Protein AF-A0A933ME88-F1 (afdb_monomer_lite)

pLDDT: mean 78.9, std 20.26, range [34.12, 97.31]

Foldseek 3Di:
DPPVPPPVPPPPPPPPPPDDDDDDDDDDDDDDDDDDDDDDDDDDDDDDDDDDDDPPDPPPVPPDDPDVVVVVVVVVVVVVVVVVVVVVVVVVVVVVVQLVVLVVQLVVLQVVLVVCVVVVVLVVSLVSLVVSLVRHPDPVSNVVSVVVNVVSVVVVVVVVVVVVVVVVVVVVVVVVVVVVVVVVVVVVVVVVVVVVVVVVVVVVVVVVVVVVVVVVVVVVVVVVVVVVVVVVVVVVVVVVVVVVVVVVVVVVVVVVVVVVVVVVVVVVVVVVVVVVVVVVVVVVVVVVVVVVVVVVVVVVVVVVVVVVVVVD

Radius of gyration: 88.98 Å; chains: 1; bounding box: 188×42×262 Å

Secondary structure (DSSP, 8-state):
--STTSSSSSSSSSSSSS-S------------------------------------STTSSSSS-TTHHHHHHHHHHHHHHHHHHHHHHHHHHHHHHHHHHHHHHHHHHHHHHHHHHHTT-HHHHHHHHHHHHHH---HHHHHHHHHHHHHHHHHHHHHHHHHHHHHHHHHHHHHHHHHHHHHHHHHHHHHHHHHHHHHHHHHHHHHHHHHHHHHHHHHHHHHHHHHHHHHHHHHHHHHHHHHHHHHHHHHHHHHHHHHHHHHHHHHHHHHHHHHHHHHHHHHHHHHHHHHHHHHHHHHHHHHHHHHTTS--

Structure (mmCIF, N/CA/C/O backbone):
data_AF-A0A933ME88-F1
#
_entry.id   AF-A0A933ME88-F1
#
loop_
_atom_site.group_PDB
_atom_site.id
_atom_site.type_symbol
_atom_site.label_atom_id
_atom_site.label_alt_id
_atom_site.label_comp_id
_atom_site.label_asym_id
_atom_site.label_entity_id
_atom_site.label_seq_id
_atom_site.pdbx_PDB_ins_code
_atom_site.Cartn_x
_atom_site.Cartn_y
_atom_site.Cartn_z
_atom_site.occupancy
_atom_site.B_iso_or_equiv
_atom_site.auth_seq_id
_atom_site.auth_comp_id
_atom_site.auth_asym_id
_atom_site.auth_atom_id
_atom_site.pdbx_PDB_model_num
ATOM 1 N N . MET A 1 1 ? -8.759 -28.104 -19.608 1.00 55.84 1 MET A N 1
ATOM 2 C CA . MET A 1 1 ? -10.205 -28.402 -19.446 1.00 55.84 1 MET A CA 1
ATOM 3 C C . MET A 1 1 ? -10.569 -28.704 -17.982 1.00 55.84 1 MET A C 1
ATOM 5 O O . MET A 1 1 ? -11.240 -29.691 -17.715 1.00 55.84 1 MET A O 1
ATOM 9 N N . LYS A 1 2 ? -10.125 -27.891 -17.011 1.00 52.78 2 LYS A N 1
ATOM 10 C CA . LYS A 1 2 ? -10.513 -28.044 -15.590 1.00 52.78 2 LYS A CA 1
ATOM 11 C C . LYS A 1 2 ? -10.985 -26.741 -14.928 1.00 52.78 2 LYS A C 1
ATOM 13 O O . LYS A 1 2 ? -11.504 -26.794 -13.821 1.00 52.78 2 LYS A O 1
ATOM 18 N N . ASP A 1 3 ? -10.934 -25.614 -15.641 1.00 52.16 3 ASP A N 1
ATOM 19 C CA . ASP A 1 3 ? -11.271 -24.300 -15.073 1.00 52.16 3 ASP A CA 1
ATOM 20 C C . ASP A 1 3 ? -12.671 -23.793 -15.451 1.00 52.16 3 ASP A C 1
ATOM 22 O O . ASP A 1 3 ? -13.151 -22.815 -14.888 1.00 52.16 3 ASP A O 1
ATOM 26 N N . SER A 1 4 ? -13.392 -24.500 -16.326 1.00 50.59 4 SER A N 1
ATOM 27 C CA . SER A 1 4 ? -14.762 -24.130 -16.721 1.00 50.59 4 SER A CA 1
ATOM 28 C C . SER A 1 4 ? -15.852 -24.660 -15.778 1.00 50.59 4 SER A C 1
ATOM 30 O O . SER A 1 4 ? -17.017 -24.334 -15.969 1.00 50.59 4 SER A O 1
ATOM 32 N N . LEU A 1 5 ? -15.506 -25.448 -14.750 1.00 51.53 5 LEU A N 1
ATOM 33 C CA . LEU A 1 5 ? -16.487 -26.030 -13.818 1.00 51.53 5 LEU A CA 1
ATOM 34 C C . LEU A 1 5 ? -16.670 -25.238 -12.511 1.00 51.53 5 LEU A C 1
ATOM 36 O O . LEU A 1 5 ? -17.582 -25.530 -11.745 1.00 51.53 5 LEU A O 1
ATOM 40 N N . ARG A 1 6 ? -15.827 -24.233 -12.232 1.00 51.34 6 ARG A N 1
ATOM 41 C CA . ARG A 1 6 ? -15.877 -23.464 -10.970 1.00 51.34 6 ARG A CA 1
ATOM 42 C C . ARG A 1 6 ? -16.694 -22.172 -11.041 1.00 51.34 6 ARG A C 1
ATOM 44 O O . ARG A 1 6 ? -16.939 -21.561 -10.009 1.00 51.34 6 ARG A O 1
ATOM 51 N N . LEU A 1 7 ? -17.163 -21.786 -12.228 1.00 50.59 7 LEU A N 1
ATOM 52 C CA . LEU A 1 7 ? -17.946 -20.561 -12.435 1.00 50.59 7 LEU A CA 1
ATOM 53 C C . LEU A 1 7 ? -19.469 -20.775 -12.456 1.00 50.59 7 LEU A C 1
ATOM 55 O O . LEU A 1 7 ? -20.208 -19.800 -12.410 1.00 50.59 7 LEU A O 1
ATOM 59 N N . ALA A 1 8 ? -19.952 -22.023 -12.444 1.00 50.09 8 ALA A N 1
ATOM 60 C CA . ALA A 1 8 ? -21.388 -22.325 -12.476 1.00 50.09 8 ALA A CA 1
ATOM 61 C C . ALA A 1 8 ? -22.035 -22.547 -11.090 1.00 50.09 8 ALA A C 1
ATOM 63 O O . ALA A 1 8 ? -23.256 -22.595 -11.001 1.00 50.09 8 ALA A O 1
ATOM 64 N N . LEU A 1 9 ? -21.257 -22.638 -10.000 1.00 47.31 9 LEU A N 1
ATOM 65 C CA . LEU A 1 9 ? -21.803 -22.836 -8.642 1.00 47.31 9 LEU A CA 1
ATOM 66 C C . LEU A 1 9 ? -21.959 -21.550 -7.808 1.00 47.31 9 LEU A C 1
ATOM 68 O O . LEU A 1 9 ? -22.516 -21.603 -6.718 1.00 47.31 9 LEU A O 1
ATOM 72 N N . SER A 1 10 ? -21.521 -20.391 -8.309 1.00 45.72 10 SER A N 1
ATOM 73 C CA . SER A 1 10 ? -21.615 -19.116 -7.571 1.00 45.72 10 SER A CA 1
ATOM 74 C C . SER A 1 10 ? -22.940 -18.363 -7.801 1.00 45.72 10 SER A C 1
ATOM 76 O O . SER A 1 10 ? -23.277 -17.443 -7.064 1.00 45.72 10 SER A O 1
ATOM 78 N N . ALA A 1 11 ? -23.735 -18.757 -8.802 1.00 48.66 11 ALA A N 1
ATOM 79 C CA . ALA A 1 11 ? -24.919 -18.000 -9.223 1.00 48.66 11 ALA A CA 1
ATOM 80 C C . ALA A 1 11 ? -26.252 -18.450 -8.586 1.00 48.66 11 ALA A C 1
ATOM 82 O O . ALA A 1 11 ? -27.288 -17.872 -8.895 1.00 48.66 11 ALA A O 1
ATOM 83 N N . VAL A 1 12 ? -26.256 -19.448 -7.692 1.00 51.84 12 VAL A N 1
ATOM 84 C CA . VAL A 1 12 ? -27.498 -19.981 -7.079 1.00 51.84 12 VAL A CA 1
ATOM 85 C C . VAL A 1 12 ? -27.649 -19.606 -5.595 1.00 51.84 12 VAL A C 1
ATOM 87 O O . VAL A 1 12 ? -28.716 -19.779 -5.019 1.00 51.84 12 VAL A O 1
ATOM 90 N N . PHE A 1 13 ? -26.634 -19.002 -4.967 1.00 45.56 13 PHE A N 1
ATOM 91 C CA . PHE A 1 13 ? -26.662 -18.685 -3.528 1.00 45.56 13 PHE A CA 1
ATOM 92 C C . PHE A 1 13 ? -26.970 -17.214 -3.179 1.00 45.56 13 PHE A C 1
ATOM 94 O O . PHE A 1 13 ? -26.978 -16.854 -2.006 1.00 45.56 13 PHE A O 1
ATOM 101 N N . ILE A 1 14 ? -27.279 -16.366 -4.169 1.00 49.28 14 ILE A N 1
ATOM 102 C CA . ILE A 1 14 ? -27.616 -14.936 -3.983 1.00 49.28 14 ILE A CA 1
ATOM 103 C C . ILE A 1 14 ? -29.078 -14.667 -4.399 1.00 49.28 14 ILE A C 1
ATOM 105 O O . ILE A 1 14 ? -29.381 -13.767 -5.177 1.00 49.28 14 ILE A O 1
ATOM 109 N N . SER A 1 15 ? -30.018 -15.494 -3.937 1.00 44.91 15 SER A N 1
ATOM 110 C CA . SER A 1 15 ? -31.466 -15.244 -4.109 1.00 44.91 15 SER A CA 1
ATOM 111 C C . SER A 1 15 ? -32.322 -15.870 -3.007 1.00 44.91 15 SER A C 1
ATOM 113 O O . SER A 1 15 ? -33.432 -16.329 -3.247 1.00 44.91 15 SER A O 1
ATOM 115 N N . LEU A 1 16 ? -31.810 -15.899 -1.773 1.00 48.41 16 LEU A N 1
ATOM 116 C CA . LEU A 1 16 ? -32.549 -16.461 -0.638 1.00 48.41 16 LEU A CA 1
ATOM 117 C C . LEU A 1 16 ? -32.210 -15.776 0.693 1.00 48.41 16 LEU A C 1
ATOM 119 O O . LEU A 1 16 ? -32.045 -16.441 1.702 1.00 48.41 16 LEU A O 1
ATOM 123 N N . PHE A 1 17 ? -32.080 -14.443 0.702 1.00 44.16 17 PHE A N 1
ATOM 124 C CA . PHE A 1 17 ? -31.920 -13.672 1.950 1.00 44.16 17 PHE A CA 1
ATOM 125 C C . PHE A 1 17 ? -32.459 -12.227 1.855 1.00 44.16 17 PHE A C 1
ATOM 127 O O . PHE A 1 17 ? -31.872 -11.289 2.381 1.00 44.16 17 PHE A O 1
ATOM 134 N N . LEU A 1 18 ? -33.588 -12.035 1.162 1.00 43.72 18 LEU A N 1
ATOM 135 C CA . LEU A 1 18 ? -34.329 -10.763 1.121 1.00 43.72 18 LEU A CA 1
ATOM 136 C C . LEU A 1 18 ? -35.838 -11.016 1.248 1.00 43.72 18 LEU A C 1
ATOM 138 O O . LEU A 1 18 ? -36.611 -10.771 0.330 1.00 43.72 18 LEU A O 1
ATOM 142 N N . SER A 1 19 ? -36.257 -11.553 2.387 1.00 47.44 19 SER A N 1
ATOM 143 C CA . SER A 1 19 ? -37.633 -11.445 2.882 1.00 47.44 19 SER A CA 1
ATOM 144 C C . SER A 1 19 ? -37.623 -11.838 4.356 1.00 47.44 19 SER A C 1
ATOM 146 O O . SER A 1 19 ? -36.915 -12.782 4.692 1.00 47.44 19 SER A O 1
ATOM 148 N N . VAL A 1 20 ? -38.413 -11.158 5.200 1.00 46.66 20 VAL A N 1
ATOM 149 C CA . VAL A 1 20 ? -38.440 -11.245 6.683 1.00 46.66 20 VAL A CA 1
ATOM 150 C C . VAL A 1 20 ? -37.318 -10.370 7.288 1.00 46.66 20 VAL A C 1
ATOM 152 O O . VAL A 1 20 ? -36.154 -10.721 7.218 1.00 46.66 20 VAL A O 1
ATOM 155 N N . ILE A 1 21 ? -37.521 -9.159 7.825 1.00 45.50 21 ILE A N 1
ATOM 156 C CA . ILE A 1 21 ? -38.563 -8.649 8.726 1.00 45.50 21 ILE A CA 1
ATOM 157 C C . ILE A 1 21 ? -38.773 -7.152 8.428 1.00 45.50 21 ILE A C 1
ATOM 159 O O . ILE A 1 21 ? -37.890 -6.327 8.648 1.00 45.50 21 ILE A O 1
ATOM 163 N N . SER A 1 22 ? -39.960 -6.794 7.948 1.00 40.94 22 SER A N 1
ATOM 164 C CA . SER A 1 22 ? -40.535 -5.456 8.110 1.00 40.94 22 SER A CA 1
ATOM 165 C C . SER A 1 22 ? -41.744 -5.609 9.025 1.00 40.94 22 SER A C 1
ATOM 167 O O . SER A 1 22 ? -42.524 -6.537 8.814 1.00 40.94 22 SER A O 1
ATOM 169 N N . SER A 1 23 ? -41.892 -4.684 9.979 1.00 48.44 23 SER A N 1
ATOM 170 C CA . SER A 1 23 ? -43.015 -4.484 10.923 1.00 48.44 23 SER A CA 1
ATOM 171 C C . SER A 1 23 ? -42.684 -4.784 12.387 1.00 48.44 23 SER A C 1
ATOM 173 O O . SER A 1 23 ? -43.049 -5.828 12.904 1.00 48.44 23 SER A O 1
ATOM 175 N N . VAL A 1 24 ? -42.086 -3.807 13.073 1.00 44.91 24 VAL A N 1
ATOM 176 C CA . VAL A 1 24 ? -42.576 -3.357 14.388 1.00 44.91 24 VAL A CA 1
ATOM 177 C C . VAL A 1 24 ? -42.421 -1.838 14.395 1.00 44.91 24 VAL A C 1
ATOM 179 O O . VAL A 1 24 ? -41.317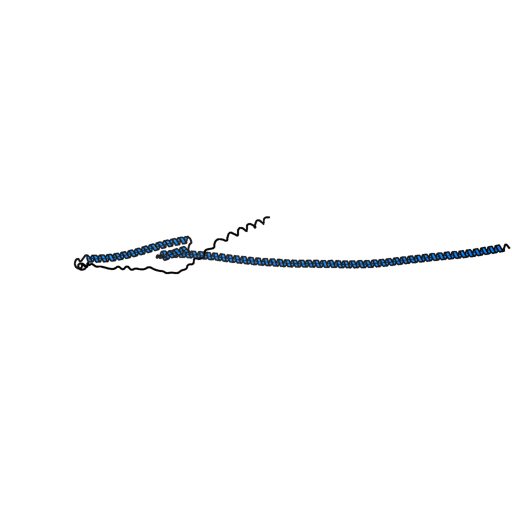 -1.305 14.486 1.00 44.91 24 VAL A O 1
ATOM 182 N N . ARG A 1 25 ? -43.540 -1.144 14.195 1.00 39.81 25 ARG A N 1
ATOM 183 C CA . ARG A 1 25 ? -43.675 0.307 14.288 1.00 39.81 25 ARG A CA 1
ATOM 184 C C . ARG A 1 25 ? -44.770 0.579 15.310 1.00 39.81 25 ARG A C 1
ATOM 186 O O . ARG A 1 25 ? -45.842 0.011 15.173 1.00 39.81 25 ARG A O 1
ATOM 193 N N . ALA A 1 26 ? -44.423 1.451 16.254 1.00 42.50 26 ALA A N 1
ATOM 194 C CA . ALA A 1 26 ? -45.269 2.356 17.024 1.00 42.50 26 ALA A CA 1
ATOM 195 C C . ALA A 1 26 ? -46.547 1.787 17.654 1.00 42.50 26 ALA A C 1
ATOM 197 O O . ALA A 1 26 ? -47.532 1.565 16.964 1.00 42.50 26 ALA A O 1
ATOM 198 N N . ASP A 1 27 ? -46.565 1.755 18.985 1.00 37.59 27 ASP A N 1
ATOM 199 C CA . ASP A 1 27 ? -47.754 2.215 19.695 1.00 37.59 27 ASP A CA 1
ATOM 200 C C . ASP A 1 27 ? -47.333 3.280 20.707 1.00 37.59 27 ASP A C 1
ATOM 202 O O . ASP A 1 27 ? -46.604 3.034 21.671 1.00 37.59 27 ASP A O 1
ATOM 206 N N . GLU A 1 28 ? -47.723 4.505 20.372 1.00 44.19 28 GLU A N 1
ATOM 207 C CA . GLU A 1 28 ? -47.668 5.682 21.215 1.00 44.19 28 GLU A CA 1
ATOM 208 C C . GLU A 1 28 ? -48.842 5.646 22.197 1.00 44.19 28 GLU A C 1
ATOM 210 O O . GLU A 1 28 ? -49.988 5.390 21.832 1.00 44.19 28 GLU A O 1
ATOM 215 N N . LEU A 1 29 ? -48.556 6.010 23.444 1.00 48.97 29 LEU A N 1
ATOM 216 C CA . LEU A 1 29 ? -49.527 6.670 24.310 1.00 48.97 29 LEU A CA 1
ATOM 217 C C . LEU A 1 29 ? -50.107 7.897 23.591 1.00 48.97 29 LEU A C 1
ATOM 219 O O . LEU A 1 29 ? -49.357 8.673 22.999 1.00 48.97 29 LEU A O 1
ATOM 223 N N . PRO A 1 30 ? -51.399 8.183 23.794 1.00 56.41 30 PRO A N 1
ATOM 224 C CA . PRO A 1 30 ? -51.658 9.469 24.423 1.00 56.41 30 PRO A CA 1
ATOM 225 C C . PRO A 1 30 ? -52.745 9.437 25.498 1.00 56.41 30 PRO A C 1
ATOM 227 O O . PRO A 1 30 ? -53.658 8.616 25.536 1.00 56.41 30 PRO A O 1
ATOM 230 N N . ALA A 1 31 ? -52.591 10.410 26.387 1.00 44.19 31 ALA A N 1
ATOM 231 C CA . ALA A 1 31 ? -53.508 10.789 27.437 1.00 44.19 31 ALA A CA 1
ATOM 232 C C . ALA A 1 31 ? -54.782 11.483 26.912 1.00 44.19 31 ALA A C 1
ATOM 234 O O . ALA A 1 31 ? -54.830 11.971 25.786 1.00 44.19 31 ALA A O 1
ATOM 235 N N . ALA A 1 32 ? -55.715 11.655 27.856 1.00 40.00 32 ALA A N 1
ATOM 236 C CA . ALA A 1 32 ? -56.790 12.653 27.920 1.00 40.00 32 ALA A CA 1
ATOM 237 C C . ALA A 1 32 ? -58.164 12.291 27.313 1.00 40.00 32 ALA A C 1
ATOM 239 O O . ALA A 1 32 ? -58.434 12.489 26.139 1.00 40.00 32 ALA A O 1
ATOM 240 N N . GLY A 1 33 ? -59.080 11.910 28.212 1.00 40.62 33 GLY A N 1
ATOM 241 C CA . GLY A 1 33 ? -60.169 12.803 28.633 1.00 40.62 33 GLY A CA 1
ATOM 242 C C . GLY A 1 33 ? -61.420 12.897 27.753 1.00 40.62 33 GLY A C 1
ATOM 243 O O . GLY A 1 33 ? -61.386 13.512 26.700 1.00 40.62 33 GLY A O 1
ATOM 244 N N . GLN A 1 34 ? -62.541 12.403 28.291 1.00 37.28 34 GLN A N 1
ATOM 245 C CA . GLN A 1 34 ? -63.947 12.843 28.141 1.00 37.28 34 GLN A CA 1
ATOM 246 C C . GLN A 1 34 ? -64.777 11.805 28.936 1.00 37.28 34 GLN A C 1
ATOM 248 O O . GLN A 1 34 ? -64.568 10.614 28.770 1.00 37.28 34 GLN A O 1
ATOM 253 N N . GLY A 1 35 ? -65.641 12.105 29.906 1.00 36.75 35 GLY A N 1
ATOM 254 C CA . GLY A 1 35 ? -66.480 13.279 30.099 1.00 36.75 35 GLY A CA 1
ATOM 255 C C . GLY A 1 35 ? -67.899 12.964 29.626 1.00 36.75 35 GLY A C 1
ATOM 256 O O . GLY A 1 35 ? -68.191 13.249 28.475 1.00 36.75 35 GLY A O 1
ATOM 257 N N . ALA A 1 36 ? -68.736 12.374 30.495 1.00 38.16 36 ALA A N 1
ATOM 258 C CA . ALA A 1 36 ? -70.213 12.278 30.450 1.00 38.16 36 ALA A CA 1
ATOM 259 C C . ALA A 1 36 ? -70.659 11.032 31.246 1.00 38.16 36 ALA A C 1
ATOM 261 O O . ALA A 1 36 ? -69.985 10.016 31.177 1.00 38.16 36 ALA A O 1
ATOM 262 N N . LYS A 1 37 ? -71.791 10.943 31.943 1.00 35.28 37 LYS A N 1
ATOM 263 C CA . LYS A 1 37 ? -72.808 11.850 32.502 1.00 35.28 37 LYS A CA 1
ATOM 264 C C . LYS A 1 37 ? -73.860 10.891 33.102 1.00 35.28 37 LYS A C 1
ATOM 266 O O . LYS A 1 37 ? -74.071 9.831 32.520 1.00 35.28 37 LYS A O 1
ATOM 271 N N . SER A 1 38 ? -74.566 11.326 34.148 1.00 36.78 38 SER A N 1
ATOM 272 C CA . SER A 1 38 ? -75.815 10.722 34.669 1.00 36.78 38 SER A CA 1
ATOM 273 C C . SER A 1 38 ? -75.616 9.411 35.460 1.00 36.78 38 SER A C 1
ATOM 275 O O . SER A 1 38 ? -74.788 8.591 35.102 1.00 36.78 38 SER A O 1
ATOM 277 N N . GLN A 1 39 ? -76.269 9.152 36.592 1.00 37.59 39 GLN A N 1
ATOM 278 C CA . GLN A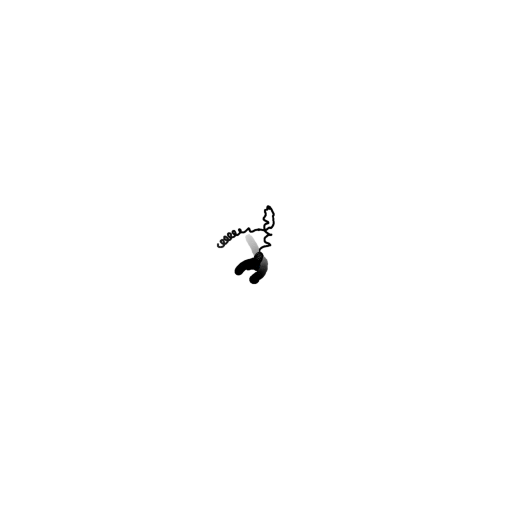 1 39 ? -77.649 9.433 37.008 1.00 37.59 39 GLN A CA 1
ATOM 279 C C . GLN A 1 39 ? -77.700 9.640 38.537 1.00 37.59 39 GLN A C 1
ATOM 281 O O . GLN A 1 39 ? -76.978 8.984 39.279 1.00 37.59 39 GLN A O 1
ATOM 286 N N . GLU A 1 40 ? -78.318 10.732 38.990 1.00 35.62 40 GLU A N 1
ATOM 287 C CA . GLU A 1 40 ? -79.625 10.747 39.683 1.00 35.62 40 GLU A CA 1
ATOM 288 C C . GLU A 1 40 ? -79.627 10.114 41.083 1.00 35.62 40 GLU A C 1
ATOM 290 O O . GLU A 1 40 ? -79.614 8.901 41.264 1.00 35.62 40 GLU A O 1
ATOM 295 N N . ALA A 1 41 ? -79.736 10.997 42.079 1.00 41.47 41 ALA A N 1
ATOM 296 C CA . ALA A 1 41 ? -80.436 10.719 43.329 1.00 41.47 41 ALA A CA 1
ATOM 297 C C . ALA A 1 41 ? -81.928 10.438 43.040 1.00 41.47 41 ALA A C 1
ATOM 299 O O . ALA A 1 41 ? -82.449 10.906 42.025 1.00 41.47 41 ALA A O 1
ATOM 300 N N . PRO A 1 42 ? -82.631 9.719 43.928 1.00 45.56 42 PRO A N 1
ATOM 301 C CA . PRO A 1 42 ? -83.343 10.416 45.009 1.00 45.56 42 PRO A CA 1
ATOM 302 C C . PRO A 1 42 ? -83.146 9.693 46.361 1.00 45.56 42 PRO A C 1
ATOM 304 O O . PRO A 1 42 ? -82.993 8.480 46.424 1.00 45.56 42 PRO A O 1
ATOM 307 N N . ALA A 1 43 ? -82.950 10.384 47.485 1.00 35.81 43 ALA A N 1
ATOM 308 C CA . ALA A 1 43 ? -84.008 11.046 48.251 1.00 35.81 43 ALA A CA 1
ATOM 309 C C . ALA A 1 43 ? -85.249 10.151 48.438 1.00 35.81 43 ALA A C 1
ATOM 311 O O . ALA A 1 43 ? -86.205 10.246 47.679 1.00 35.81 43 ALA A O 1
ATOM 312 N N . VAL A 1 44 ? -85.238 9.321 49.484 1.00 44.72 44 VAL A N 1
ATOM 313 C CA . VAL A 1 44 ? -86.466 8.880 50.157 1.00 44.72 44 VAL A CA 1
ATOM 314 C C . VAL A 1 44 ? -86.307 9.223 51.630 1.00 44.72 44 VAL A C 1
ATOM 316 O O . VAL A 1 44 ? -85.666 8.518 52.408 1.00 44.72 44 VAL A O 1
ATOM 319 N N . SER A 1 45 ? -86.826 10.400 51.950 1.00 38.94 45 SER A N 1
ATOM 320 C CA . SER A 1 45 ? -87.435 10.688 53.236 1.00 38.94 45 SER A CA 1
ATOM 321 C C . SER A 1 45 ? -88.779 9.963 53.264 1.00 38.94 45 SER A C 1
ATOM 323 O O . SER A 1 45 ? -89.539 10.115 52.318 1.00 38.94 45 SER A O 1
ATOM 325 N N . ASP A 1 46 ? -89.051 9.230 54.335 1.00 41.91 46 ASP A N 1
ATOM 326 C CA . ASP A 1 46 ? -90.389 9.017 54.898 1.00 41.91 46 ASP A CA 1
ATOM 327 C C . ASP A 1 46 ? -90.141 8.895 56.413 1.00 41.91 46 ASP A C 1
ATOM 329 O O . ASP A 1 46 ? -89.400 8.025 56.870 1.00 41.91 46 ASP A O 1
ATOM 333 N N . GLU A 1 47 ? -90.393 9.940 57.201 1.00 35.66 47 GLU A N 1
ATOM 334 C CA . GLU A 1 47 ? -91.727 10.390 57.636 1.00 35.66 47 GLU A CA 1
ATOM 335 C C . GLU A 1 47 ? -92.332 9.331 58.577 1.00 35.66 47 GLU A C 1
ATOM 337 O O . GLU A 1 47 ? -92.703 8.240 58.171 1.00 35.66 47 GLU A O 1
ATOM 342 N N . VAL A 1 48 ? -92.100 9.455 59.890 1.00 35.53 48 VAL A N 1
ATOM 343 C CA . VAL A 1 48 ? -92.870 10.261 60.863 1.00 35.53 48 VAL A CA 1
ATOM 344 C C . VAL A 1 48 ? -94.295 9.731 61.035 1.00 35.53 48 VAL A C 1
ATOM 346 O O . VAL A 1 48 ? -94.990 9.447 60.072 1.00 35.53 48 VAL A O 1
ATOM 349 N N . GLN A 1 49 ? -94.716 9.742 62.306 1.00 34.44 49 GLN A N 1
ATOM 350 C CA . GLN A 1 49 ? -96.041 9.459 62.874 1.00 34.44 49 GLN A CA 1
ATOM 351 C C . GLN A 1 49 ? -96.189 8.037 63.436 1.00 34.44 49 GLN A C 1
ATOM 353 O O . GLN A 1 49 ? -95.846 7.060 62.798 1.00 34.44 49 GLN A O 1
ATOM 358 N N . ALA A 1 50 ? -96.714 7.829 64.637 1.00 34.12 50 ALA A N 1
ATOM 359 C CA . ALA A 1 50 ? -97.142 8.739 65.684 1.00 34.12 50 ALA A CA 1
ATOM 360 C C . ALA A 1 50 ? -97.369 7.909 66.957 1.00 34.12 50 ALA A C 1
ATOM 362 O O . ALA A 1 50 ? -97.707 6.734 66.883 1.00 34.12 50 ALA A O 1
ATOM 363 N N . LYS A 1 51 ? -97.178 8.584 68.096 1.00 35.66 51 LYS A N 1
ATOM 364 C CA . LYS A 1 51 ? -98.016 8.551 69.304 1.00 35.66 51 LYS A CA 1
ATOM 365 C C . LYS A 1 51 ? -98.690 7.217 69.655 1.00 35.66 51 LYS A C 1
ATOM 367 O O . LYS A 1 51 ? -99.662 6.844 69.022 1.00 35.66 51 LYS A O 1
ATOM 372 N N . GLU A 1 52 ? -98.336 6.681 70.818 1.00 34.69 52 GLU A N 1
ATOM 373 C CA . GLU A 1 52 ? -99.188 6.816 72.008 1.00 34.69 52 GLU A CA 1
ATOM 374 C C . GLU A 1 52 ? -98.462 6.288 73.256 1.00 34.69 52 GLU A C 1
ATOM 376 O O . GLU A 1 52 ? -98.194 5.106 73.410 1.00 34.69 52 GLU A O 1
ATOM 381 N N . THR A 1 53 ? -98.108 7.237 74.128 1.00 36.31 53 THR A N 1
ATOM 382 C CA . THR A 1 53 ? -98.319 7.173 75.584 1.00 36.31 53 THR A CA 1
ATOM 383 C C . THR A 1 53 ? -97.884 5.916 76.347 1.00 36.31 53 THR A C 1
ATOM 385 O O . THR A 1 53 ? -98.651 4.974 76.468 1.00 36.31 53 THR A O 1
ATOM 388 N N . GLU A 1 54 ? -96.764 6.009 77.072 1.00 40.38 54 GLU A N 1
ATOM 389 C CA . GLU A 1 54 ? -96.744 5.555 78.473 1.00 40.38 54 GLU A CA 1
ATOM 390 C C . GLU A 1 54 ? -95.707 6.339 79.297 1.00 40.38 54 GLU A C 1
ATOM 392 O O . GLU A 1 54 ? -94.640 5.878 79.693 1.00 40.38 54 GLU A O 1
ATOM 397 N N . THR A 1 55 ? -96.049 7.597 79.570 1.00 40.78 55 THR A N 1
ATOM 398 C CA . THR A 1 55 ? -95.595 8.335 80.755 1.00 40.78 55 THR A CA 1
ATOM 399 C C . THR A 1 55 ? -96.236 7.724 82.002 1.00 40.78 55 THR A C 1
ATOM 401 O O . THR A 1 55 ? -97.153 8.300 82.575 1.00 40.78 55 THR A O 1
ATOM 404 N N . VAL A 1 56 ? -95.794 6.530 82.390 1.00 44.69 56 VAL A N 1
ATOM 405 C CA . VAL A 1 56 ? -96.133 5.838 83.645 1.00 44.69 56 VAL A CA 1
ATOM 406 C C . VAL A 1 56 ? -94.914 4.928 83.888 1.00 44.69 56 VAL A C 1
ATOM 408 O O . VAL A 1 56 ? -94.801 3.888 83.266 1.00 44.69 56 VAL A O 1
ATOM 411 N N . GLN A 1 57 ? -93.836 5.259 84.607 1.00 42.84 57 GLN A N 1
ATOM 412 C CA . GLN A 1 57 ? -93.731 5.546 86.042 1.00 42.84 57 GLN A CA 1
ATOM 413 C C . GLN A 1 57 ? -92.307 6.063 86.380 1.00 42.84 57 GLN A C 1
ATOM 415 O O . GLN A 1 57 ? -91.597 5.461 87.185 1.00 42.84 57 GLN A O 1
ATOM 420 N N . GLN A 1 58 ? -91.822 7.143 85.758 1.00 47.28 58 GLN A N 1
ATOM 421 C CA . GLN A 1 58 ? -90.496 7.675 86.135 1.00 47.28 58 GLN A CA 1
ATOM 422 C C . GLN A 1 58 ? -90.485 8.384 87.504 1.00 47.28 58 GLN A C 1
ATOM 424 O O . GLN A 1 58 ? -89.430 8.452 88.124 1.00 47.28 58 GLN A O 1
ATOM 429 N N . ASP A 1 59 ? -91.653 8.757 88.040 1.00 44.62 59 ASP A N 1
ATOM 430 C CA . ASP A 1 59 ? -91.776 9.502 89.306 1.00 44.62 59 ASP A CA 1
ATOM 431 C C . ASP A 1 59 ? -92.219 8.669 90.530 1.00 44.62 59 ASP A C 1
ATOM 433 O O . ASP A 1 59 ? -92.449 9.222 91.605 1.00 44.62 59 ASP A O 1
ATOM 437 N N . VAL A 1 60 ? -92.307 7.332 90.431 1.00 46.09 60 VAL A N 1
ATOM 438 C CA . VAL A 1 60 ? -92.660 6.464 91.588 1.00 46.09 60 VAL A CA 1
ATOM 439 C C . VAL A 1 60 ? -91.501 5.565 92.057 1.00 46.09 60 VAL A C 1
ATOM 441 O O . VAL A 1 60 ? -91.576 4.970 93.130 1.00 46.09 60 VAL A O 1
ATOM 444 N N . ILE A 1 61 ? -90.357 5.554 91.362 1.00 48.59 61 ILE A N 1
ATOM 445 C CA . ILE A 1 61 ? -89.142 4.827 91.801 1.00 48.59 61 ILE A CA 1
ATOM 446 C C . ILE A 1 61 ? -88.085 5.779 92.396 1.00 48.59 61 ILE A C 1
ATOM 448 O O . ILE A 1 61 ? -86.892 5.494 92.383 1.00 48.59 61 ILE A O 1
ATOM 452 N N . GLU A 1 62 ? -88.494 6.922 92.950 1.00 48.88 62 GLU A N 1
ATOM 453 C CA . GLU A 1 62 ? -87.582 7.777 93.728 1.00 48.88 62 GLU A CA 1
ATOM 454 C C . GLU A 1 62 ? -87.726 7.628 95.251 1.00 48.88 62 GLU A C 1
ATOM 456 O O . GLU A 1 62 ? -86.895 8.159 95.985 1.00 48.88 62 GLU A O 1
ATOM 461 N N . LYS A 1 63 ? -88.711 6.872 95.770 1.00 51.72 63 LYS A N 1
ATOM 462 C CA . LYS A 1 63 ? -88.995 6.878 97.225 1.00 51.72 63 LYS A CA 1
ATOM 463 C C . LYS A 1 63 ? -89.209 5.549 97.953 1.00 51.72 63 LYS A C 1
ATOM 465 O O . LYS A 1 63 ? -89.579 5.573 99.123 1.00 51.72 63 LYS A O 1
ATOM 470 N N . SER A 1 64 ? -88.906 4.395 97.363 1.00 48.22 64 SER A N 1
ATOM 471 C CA . SER A 1 64 ? -88.940 3.132 98.116 1.00 48.22 64 SER A CA 1
ATOM 472 C C . SER A 1 64 ? -87.973 2.107 97.530 1.00 48.22 64 SER A C 1
ATOM 474 O O . SER A 1 64 ? -88.169 1.671 96.404 1.00 48.22 64 SER A O 1
ATOM 476 N N . MET A 1 65 ? -86.952 1.734 98.318 1.00 45.44 65 MET A N 1
ATOM 477 C CA . MET A 1 65 ? -85.870 0.742 98.098 1.00 45.44 65 MET A CA 1
ATOM 478 C C . MET A 1 65 ? -84.460 1.346 97.900 1.00 45.44 65 MET A C 1
ATOM 480 O O . MET A 1 65 ? -83.874 1.276 96.816 1.00 45.44 65 MET A O 1
ATOM 484 N N . PRO A 1 66 ? -83.853 1.893 98.970 1.00 55.47 66 PRO A N 1
ATOM 485 C CA . PRO A 1 66 ? -82.453 2.300 98.976 1.00 55.47 66 PRO A CA 1
ATOM 486 C C . PRO A 1 66 ? -81.545 1.073 99.180 1.00 55.47 66 PRO A C 1
ATOM 488 O O . PRO A 1 66 ? -81.225 0.736 100.311 1.00 55.47 66 PRO A O 1
ATOM 491 N N . SER A 1 67 ? -81.153 0.370 98.109 1.00 55.16 67 SER A N 1
ATOM 492 C CA . SER A 1 67 ? -79.960 -0.515 98.119 1.00 55.16 67 SER A CA 1
ATOM 493 C C . SER A 1 67 ? -79.595 -1.050 96.723 1.00 55.16 67 SER A C 1
ATOM 495 O O . SER A 1 67 ? -78.432 -1.036 96.327 1.00 55.16 67 SER A O 1
ATOM 497 N N . TYR A 1 68 ? -80.579 -1.451 95.911 1.00 57.09 68 TYR A N 1
ATOM 498 C CA . TYR A 1 68 ? -80.317 -2.137 94.633 1.00 57.09 68 TYR A CA 1
ATOM 499 C C . TYR A 1 68 ? -80.026 -1.199 93.447 1.00 57.09 68 TYR A C 1
ATOM 501 O O . TYR A 1 68 ? -79.211 -1.528 92.588 1.00 57.09 68 TYR A O 1
ATOM 509 N N . SER A 1 69 ? -80.629 -0.007 93.402 1.00 56.62 69 SER A N 1
ATOM 510 C CA . SER A 1 69 ? -80.454 0.950 92.293 1.00 56.62 69 SER A CA 1
ATOM 511 C C . SER A 1 69 ? -79.070 1.620 92.271 1.00 56.62 69 SER A C 1
ATOM 513 O O . SER A 1 69 ? -78.528 1.891 91.198 1.00 56.62 69 SER A O 1
ATOM 515 N N . LEU A 1 70 ? -78.466 1.852 93.443 1.00 61.56 70 LEU A N 1
ATOM 516 C CA . LEU A 1 70 ? -77.085 2.338 93.573 1.00 61.56 70 LEU A CA 1
ATOM 517 C C . LEU A 1 70 ? -76.076 1.284 93.102 1.00 61.56 70 LEU A C 1
ATOM 519 O O . LEU A 1 70 ? -75.145 1.616 92.369 1.00 61.56 70 LEU A O 1
ATOM 523 N N . ASN A 1 71 ? -76.318 0.017 93.447 1.00 73.00 71 ASN A N 1
ATOM 524 C CA . ASN A 1 71 ? -75.483 -1.110 93.037 1.00 73.00 71 ASN A CA 1
ATOM 525 C C . ASN A 1 71 ? -75.536 -1.320 91.509 1.00 73.00 71 ASN A C 1
ATOM 527 O O . ASN A 1 71 ? -74.505 -1.473 90.859 1.00 73.00 71 ASN A O 1
ATOM 531 N N . LEU A 1 72 ? -76.721 -1.180 90.900 1.00 76.75 72 LEU A N 1
ATOM 532 C CA . LEU A 1 72 ? -76.889 -1.256 89.443 1.00 76.75 72 LEU A CA 1
ATOM 533 C C . LEU A 1 72 ? -76.127 -0.144 88.698 1.00 76.75 72 LEU A C 1
ATOM 535 O O . LEU A 1 72 ? -75.460 -0.406 87.700 1.00 76.75 72 LEU A O 1
ATOM 539 N N . LYS A 1 73 ? -76.184 1.103 89.189 1.00 81.44 73 LYS A N 1
ATOM 540 C CA . LYS A 1 73 ? -75.449 2.237 88.594 1.00 81.44 73 LYS A CA 1
ATOM 541 C C . LYS A 1 73 ? -73.933 2.031 88.651 1.00 81.44 73 LYS A C 1
ATOM 543 O O . LYS A 1 73 ? -73.235 2.412 87.712 1.00 81.44 73 LYS A O 1
ATOM 548 N N . GLN A 1 74 ? -73.423 1.452 89.738 1.00 83.38 74 GLN A N 1
ATOM 549 C CA . GLN A 1 74 ? -72.002 1.139 89.887 1.00 83.38 74 GLN A CA 1
ATOM 550 C C . GLN A 1 74 ? -71.576 0.015 88.936 1.00 83.38 74 GLN A C 1
ATOM 552 O O . GLN A 1 74 ? -70.581 0.174 88.232 1.00 83.38 74 GLN A O 1
ATOM 557 N N . LEU A 1 75 ? -72.388 -1.040 88.820 1.00 87.25 75 LEU A N 1
ATOM 558 C CA . LEU A 1 75 ? -72.158 -2.141 87.885 1.00 87.25 75 LEU A CA 1
ATOM 559 C C . LEU A 1 75 ? -72.161 -1.669 86.420 1.00 87.25 75 LEU A C 1
ATOM 561 O O . LEU A 1 75 ? -71.308 -2.077 85.638 1.00 87.25 75 LEU A O 1
ATOM 565 N N . ILE A 1 76 ? -73.065 -0.751 86.051 1.00 87.19 76 ILE A N 1
ATOM 566 C CA . ILE A 1 76 ? -73.098 -0.136 84.712 1.00 87.19 76 ILE A CA 1
ATOM 567 C C . ILE A 1 76 ? -71.819 0.672 84.448 1.00 87.19 76 ILE A C 1
ATOM 569 O O . ILE A 1 76 ? -71.243 0.566 83.366 1.00 87.19 76 ILE A O 1
ATOM 573 N N . LYS A 1 77 ? -71.344 1.463 85.420 1.00 88.38 77 LYS A N 1
ATOM 574 C CA . LYS A 1 77 ? -70.085 2.218 85.284 1.00 88.38 77 LYS A CA 1
ATOM 575 C C . LYS A 1 77 ? -68.877 1.291 85.138 1.00 88.38 77 LYS A C 1
ATOM 577 O O . LYS A 1 77 ? -68.022 1.544 84.294 1.00 88.38 77 LYS A O 1
ATOM 582 N N . GLU A 1 78 ? -68.811 0.223 85.926 1.00 87.94 78 GLU A N 1
ATOM 583 C CA . GLU A 1 78 ? -67.730 -0.764 85.858 1.00 87.94 78 GLU A CA 1
ATOM 584 C C . GLU A 1 78 ? -67.750 -1.537 84.532 1.00 87.94 78 GLU A C 1
ATOM 586 O O . GLU A 1 78 ? -66.717 -1.660 83.873 1.00 87.94 78 GLU A O 1
ATOM 591 N N . ALA A 1 79 ? -68.932 -1.947 84.063 1.00 89.81 79 ALA A N 1
ATOM 592 C CA . ALA A 1 79 ? -69.109 -2.547 82.745 1.00 89.81 79 ALA A CA 1
ATOM 593 C C . ALA A 1 79 ? -68.650 -1.602 81.622 1.00 89.81 79 ALA A C 1
ATOM 595 O O . ALA A 1 79 ? -67.928 -2.032 80.729 1.00 89.81 79 ALA A O 1
ATOM 596 N N . GLN A 1 80 ? -68.981 -0.306 81.681 1.00 92.62 80 GLN A N 1
ATOM 597 C CA . GLN A 1 80 ? -68.513 0.683 80.699 1.00 92.62 80 GLN A CA 1
ATOM 598 C C . GLN A 1 80 ? -66.985 0.832 80.684 1.00 92.62 80 GLN A C 1
ATOM 600 O O . GLN A 1 80 ? -66.394 0.977 79.613 1.00 92.62 80 GLN A O 1
ATOM 605 N N . VAL A 1 81 ? -66.330 0.806 81.848 1.00 92.44 81 VAL A N 1
ATOM 606 C CA . VAL A 1 81 ? -64.860 0.852 81.941 1.00 92.44 81 VAL A CA 1
ATOM 607 C C . VAL A 1 81 ? -64.240 -0.425 81.369 1.00 92.44 81 VAL A C 1
ATOM 609 O O . VAL A 1 81 ? -63.283 -0.345 80.597 1.00 92.44 81 VAL A O 1
ATOM 612 N N . ASN A 1 82 ? -64.811 -1.589 81.681 1.00 92.69 82 ASN A N 1
ATOM 613 C CA . ASN A 1 82 ? -64.347 -2.872 81.159 1.00 92.69 82 ASN A CA 1
ATOM 614 C C . ASN A 1 82 ? -64.531 -2.974 79.639 1.00 92.69 82 ASN A C 1
ATOM 616 O O . ASN A 1 82 ? -63.598 -3.388 78.957 1.00 92.69 82 ASN A O 1
ATOM 620 N N . ILE A 1 83 ? -65.665 -2.514 79.098 1.00 91.12 83 ILE A N 1
ATOM 621 C CA . ILE A 1 83 ? -65.903 -2.431 77.648 1.00 91.12 83 ILE A CA 1
ATOM 622 C C . ILE A 1 83 ? -64.831 -1.557 76.985 1.00 91.12 83 ILE A C 1
ATOM 624 O O . ILE A 1 83 ? -64.177 -2.009 76.053 1.00 91.12 83 ILE A O 1
ATOM 628 N N . LYS A 1 84 ? -64.544 -0.360 77.522 1.00 93.12 84 LYS A N 1
ATOM 629 C CA . LYS A 1 84 ? -63.481 0.516 76.986 1.00 93.12 84 LYS A CA 1
ATOM 630 C C . LYS A 1 84 ? -62.096 -0.138 77.007 1.00 93.12 84 LYS A C 1
ATOM 632 O O . LYS A 1 84 ? -61.304 0.077 76.090 1.00 93.12 84 LYS A O 1
ATOM 637 N N . LYS A 1 85 ? -61.784 -0.913 78.051 1.00 93.50 85 LYS A N 1
ATOM 638 C CA . LYS A 1 85 ? -60.515 -1.648 78.159 1.00 93.50 85 LYS A CA 1
ATOM 639 C C . LYS A 1 85 ? -60.429 -2.765 77.118 1.00 93.50 85 LYS A C 1
ATOM 641 O O . LYS A 1 85 ? -59.396 -2.897 76.469 1.00 93.50 85 LYS A O 1
ATOM 646 N N . VAL A 1 86 ? -61.508 -3.524 76.938 1.00 91.94 86 VAL A N 1
ATOM 647 C CA . VAL A 1 86 ? -61.599 -4.571 75.913 1.00 91.94 86 VAL A CA 1
ATOM 648 C C . VAL A 1 86 ? -61.493 -3.960 74.512 1.00 91.94 86 VAL A C 1
ATOM 650 O O . VAL A 1 86 ? -60.702 -4.449 73.714 1.00 91.94 86 VAL A O 1
ATOM 653 N N . ASP A 1 87 ? -62.163 -2.840 74.233 1.00 92.00 87 ASP A N 1
ATOM 654 C CA . ASP A 1 87 ? -62.055 -2.127 72.950 1.00 92.00 87 ASP A CA 1
ATOM 655 C C . ASP A 1 87 ? -60.618 -1.670 72.651 1.00 92.00 87 ASP A C 1
ATOM 657 O O . ASP A 1 87 ? -60.152 -1.750 71.512 1.00 92.00 87 ASP A O 1
ATOM 661 N N . ALA A 1 88 ? -59.889 -1.191 73.666 1.00 91.94 88 ALA A N 1
ATOM 662 C CA . ALA A 1 88 ? -58.482 -0.823 73.522 1.00 91.94 88 ALA A CA 1
ATOM 663 C C . ALA A 1 88 ? -57.601 -2.045 73.211 1.00 91.94 88 ALA A C 1
ATOM 665 O O . ALA A 1 88 ? -56.765 -1.978 72.312 1.00 91.94 88 ALA A O 1
ATOM 666 N N . GLN A 1 89 ? -57.833 -3.172 73.891 1.00 91.25 89 GLN A N 1
ATOM 667 C CA . GLN A 1 89 ? -57.121 -4.429 73.636 1.00 91.25 89 GLN A CA 1
ATOM 668 C C . GLN A 1 89 ? -57.433 -5.004 72.248 1.00 91.25 89 GLN A C 1
ATOM 670 O O . GLN A 1 89 ? -56.525 -5.489 71.578 1.00 91.25 89 GLN A O 1
ATOM 675 N N . ILE A 1 90 ? -58.683 -4.914 71.782 1.00 90.50 90 ILE A N 1
ATOM 676 C CA . ILE A 1 90 ? -59.072 -5.321 70.423 1.00 90.50 90 ILE A CA 1
ATOM 677 C C . ILE A 1 90 ? -58.308 -4.485 69.390 1.00 90.50 90 ILE A C 1
ATOM 679 O O . ILE A 1 90 ? -57.707 -5.045 68.474 1.00 90.50 90 ILE A O 1
ATOM 683 N N . LYS A 1 91 ? -58.249 -3.157 69.564 1.00 92.75 91 LYS A N 1
ATOM 684 C CA . LYS A 1 91 ? -57.483 -2.269 68.671 1.00 92.75 91 LYS A CA 1
ATOM 685 C C . LYS A 1 91 ? -55.990 -2.590 68.670 1.00 92.75 91 LYS A C 1
ATOM 687 O O . LYS A 1 91 ? -55.373 -2.605 67.608 1.00 92.75 91 LYS A O 1
ATOM 692 N N . GLU A 1 92 ? -55.409 -2.858 69.834 1.00 91.19 92 GLU A N 1
ATOM 693 C CA . GLU A 1 92 ? -54.002 -3.249 69.950 1.00 91.19 92 GLU A CA 1
ATOM 694 C C . GLU A 1 92 ? -53.729 -4.587 69.246 1.00 91.19 92 GLU A C 1
ATOM 696 O O . GLU A 1 92 ? -52.785 -4.694 68.461 1.00 91.19 92 GLU A O 1
ATOM 701 N N . GLN A 1 93 ? -54.601 -5.583 69.429 1.00 89.25 93 GLN A N 1
ATOM 702 C CA . GLN A 1 93 ? -54.508 -6.865 68.729 1.00 89.25 93 GLN A CA 1
ATOM 703 C C . GLN A 1 93 ? -54.665 -6.723 67.210 1.00 89.25 93 GLN A C 1
ATOM 705 O O . GLN A 1 93 ? -53.937 -7.375 66.462 1.00 89.25 93 GLN A O 1
ATOM 710 N N . GLU A 1 94 ? -55.571 -5.868 66.729 1.00 91.50 94 GLU A N 1
ATOM 711 C CA . GLU A 1 94 ? -55.697 -5.575 65.296 1.00 91.50 94 GLU A CA 1
ATOM 712 C C . GLU A 1 94 ? -54.425 -4.943 64.723 1.00 91.50 94 GLU A C 1
ATOM 714 O O . GLU A 1 94 ? -53.985 -5.314 63.633 1.00 91.50 94 GLU A O 1
ATOM 719 N N . VAL A 1 95 ? -53.814 -4.002 65.447 1.00 89.38 95 VAL A N 1
ATOM 720 C CA . VAL A 1 95 ? -52.551 -3.374 65.036 1.00 89.38 95 VAL A CA 1
ATOM 721 C C . VAL A 1 95 ? -51.425 -4.406 64.990 1.00 89.38 95 VAL A C 1
ATOM 723 O O . VAL A 1 95 ? -50.668 -4.429 64.018 1.00 89.38 95 VAL A O 1
ATOM 726 N N . LEU A 1 96 ? -51.339 -5.293 65.985 1.00 89.00 96 LEU A N 1
ATOM 727 C CA . LEU A 1 96 ? -50.360 -6.380 66.011 1.00 89.00 96 LEU A CA 1
ATOM 728 C C . LEU A 1 96 ? -50.541 -7.338 64.829 1.00 89.00 96 LEU A C 1
ATOM 730 O O . LEU A 1 96 ? -49.562 -7.626 64.143 1.00 89.00 96 LEU A O 1
ATOM 734 N N . LYS A 1 97 ? -51.774 -7.769 64.530 1.00 90.88 97 LYS A N 1
ATOM 735 C CA . LYS A 1 97 ? -52.064 -8.629 63.368 1.00 90.88 97 LYS A CA 1
ATOM 736 C C . LYS A 1 97 ? -51.679 -7.959 62.050 1.00 90.88 97 LYS A C 1
ATOM 738 O O . LYS A 1 97 ? -50.952 -8.549 61.259 1.00 90.88 97 LYS A O 1
ATOM 743 N N . ARG A 1 98 ? -52.073 -6.696 61.844 1.00 88.44 98 ARG A N 1
ATOM 744 C CA . ARG A 1 98 ? -51.697 -5.935 60.638 1.00 88.44 98 ARG A CA 1
ATOM 745 C C . ARG A 1 98 ? -50.182 -5.772 60.503 1.00 88.44 98 ARG A C 1
ATOM 747 O O . ARG A 1 98 ? -49.671 -5.785 59.388 1.00 88.44 98 ARG A O 1
ATOM 754 N N . ASN A 1 99 ? -49.457 -5.591 61.607 1.00 88.88 99 ASN A N 1
ATOM 755 C CA . ASN A 1 99 ? -47.995 -5.530 61.576 1.00 88.88 99 ASN A CA 1
ATOM 756 C C . ASN A 1 99 ? -47.390 -6.903 61.232 1.00 88.88 99 ASN A C 1
ATOM 758 O O . ASN A 1 99 ? -46.506 -6.965 60.388 1.00 88.88 99 ASN A O 1
ATOM 762 N N . GLN A 1 100 ? -47.899 -8.001 61.799 1.00 89.69 100 GLN A N 1
ATOM 763 C CA . GLN A 1 100 ? -47.445 -9.359 61.467 1.00 89.69 100 GLN A CA 1
ATOM 764 C C . GLN A 1 100 ? -47.655 -9.704 59.986 1.00 89.69 100 GLN A C 1
ATOM 766 O O . GLN A 1 100 ? -46.751 -10.249 59.360 1.00 89.69 100 GLN A O 1
ATOM 771 N N . GLU A 1 101 ? -48.805 -9.351 59.409 1.00 91.62 101 GLU A N 1
ATOM 772 C CA . GLU A 1 101 ? -49.091 -9.552 57.980 1.00 91.62 101 GLU A CA 1
ATOM 773 C C . GLU A 1 101 ? -48.135 -8.754 57.083 1.00 91.62 101 GLU A C 1
ATOM 775 O O . GLU A 1 101 ? -47.639 -9.271 56.080 1.00 91.62 101 GLU A O 1
ATOM 780 N N . ARG A 1 102 ? -47.823 -7.506 57.460 1.00 91.06 102 ARG A N 1
ATOM 781 C CA . ARG A 1 102 ? -46.828 -6.690 56.748 1.00 91.06 102 ARG A CA 1
ATOM 782 C C . ARG A 1 102 ? -45.449 -7.327 56.804 1.00 91.06 102 ARG A C 1
ATOM 784 O O . ARG A 1 102 ? -44.832 -7.484 55.758 1.00 91.06 102 ARG A O 1
ATOM 791 N N . GLU A 1 103 ? -44.987 -7.735 57.983 1.00 90.94 103 GLU A N 1
ATOM 792 C CA . GLU A 1 103 ? -43.664 -8.353 58.126 1.00 90.94 103 GLU A CA 1
ATOM 793 C C . GLU A 1 103 ? -43.587 -9.735 57.452 1.00 90.94 103 GLU A C 1
ATOM 795 O O . GLU A 1 103 ? -42.537 -10.113 56.935 1.00 90.94 103 GLU A O 1
ATOM 800 N N . ALA A 1 104 ? -44.692 -10.484 57.373 1.00 93.06 104 ALA A N 1
ATOM 801 C CA . ALA A 1 104 ? -44.754 -11.705 56.571 1.00 93.06 104 ALA A CA 1
ATOM 802 C C . ALA A 1 104 ? -44.543 -11.404 55.077 1.00 93.06 104 ALA A C 1
ATOM 804 O O . ALA A 1 104 ? -43.721 -12.054 54.430 1.00 93.06 104 ALA A O 1
ATOM 805 N N . LYS A 1 105 ? -45.204 -10.364 54.553 1.00 94.19 105 LYS A N 1
ATOM 806 C CA . LYS A 1 105 ? -45.020 -9.912 53.167 1.00 94.19 105 LYS A CA 1
ATOM 807 C C . LYS A 1 105 ? -43.601 -9.392 52.903 1.00 94.19 105 LYS A C 1
ATOM 809 O O . LYS A 1 105 ? -43.036 -9.655 51.846 1.00 94.19 105 LYS A O 1
ATOM 814 N N . VAL A 1 106 ? -42.997 -8.696 53.867 1.00 95.12 106 VAL A N 1
ATOM 815 C CA . VAL A 1 106 ? -41.594 -8.246 53.801 1.00 95.12 106 VAL A CA 1
ATOM 816 C C . VAL A 1 106 ? -40.651 -9.438 53.667 1.00 95.12 106 VAL A C 1
ATOM 818 O O . VAL A 1 106 ? -39.759 -9.408 52.826 1.00 95.12 106 VAL A O 1
ATOM 821 N N . LYS A 1 107 ? -40.857 -10.507 54.447 1.00 94.25 107 LYS A N 1
ATOM 822 C CA . LYS A 1 107 ? -40.038 -11.728 54.362 1.00 94.25 107 LYS A CA 1
ATOM 823 C C . LYS A 1 107 ? -40.170 -12.423 53.011 1.00 94.25 107 LYS A C 1
ATOM 825 O O . LYS A 1 107 ? -39.166 -12.883 52.476 1.00 94.25 107 LYS A O 1
ATOM 830 N N . GLU A 1 108 ? -41.375 -12.470 52.449 1.00 95.50 108 GLU A N 1
ATOM 831 C CA . GLU A 1 108 ? -41.610 -13.022 51.112 1.00 95.50 108 GLU A CA 1
ATOM 832 C C . GLU A 1 108 ? -40.870 -12.214 50.034 1.00 95.50 108 GLU A C 1
ATOM 834 O O . GLU A 1 108 ? -40.124 -12.783 49.237 1.00 95.50 108 GLU A O 1
ATOM 839 N N . LEU A 1 109 ? -40.998 -10.883 50.053 1.00 94.69 109 LEU A N 1
ATOM 840 C CA . LEU A 1 109 ? -40.287 -9.994 49.129 1.00 94.69 109 LEU A CA 1
ATOM 841 C C . LEU A 1 109 ? -38.767 -10.061 49.309 1.00 94.69 109 LEU A C 1
ATOM 843 O O . LEU A 1 109 ? -38.029 -10.045 48.325 1.00 94.69 109 LEU A O 1
ATOM 847 N N . PHE A 1 110 ? -38.291 -10.185 50.548 1.00 95.69 110 PHE A N 1
ATOM 848 C CA . PHE A 1 110 ? -36.873 -10.365 50.837 1.00 95.69 110 PHE A CA 1
ATOM 849 C C . PHE A 1 110 ? -36.344 -11.695 50.293 1.00 95.69 110 PHE A C 1
ATOM 851 O O . PHE A 1 110 ? -35.298 -11.710 49.646 1.00 95.69 110 PHE A O 1
ATOM 858 N N . SER A 1 111 ? -37.087 -12.792 50.486 1.00 96.19 111 SER A N 1
ATOM 859 C CA . SER A 1 111 ? -36.756 -14.098 49.906 1.00 96.19 111 SER A CA 1
ATOM 860 C C . SER A 1 111 ? -36.706 -14.022 48.384 1.00 96.19 111 SER A C 1
ATOM 862 O O . SER A 1 111 ? -35.710 -14.418 47.788 1.00 96.19 111 SER A O 1
ATOM 864 N N . LYS A 1 112 ? -37.722 -13.417 47.759 1.00 96.62 112 LYS A N 1
ATOM 865 C CA . LYS A 1 112 ? -37.761 -13.206 46.310 1.00 96.62 112 LYS A CA 1
ATOM 866 C C . LYS A 1 112 ? -36.560 -12.393 45.820 1.00 96.62 112 LYS A C 1
ATOM 868 O O . LYS A 1 112 ? -35.960 -12.737 44.807 1.00 96.62 112 LYS A O 1
ATOM 873 N N . GLY A 1 113 ? -36.189 -11.328 46.531 1.00 95.56 113 GLY A N 1
ATOM 874 C CA . GLY A 1 113 ? -35.001 -10.539 46.211 1.00 95.56 113 GLY A CA 1
ATOM 875 C C . GLY A 1 113 ? -33.708 -11.354 46.317 1.00 95.56 113 GLY A C 1
ATOM 876 O O . GLY A 1 113 ? -32.848 -11.243 45.448 1.00 95.56 113 GLY A O 1
ATOM 877 N N . ASN A 1 114 ? -33.595 -12.243 47.308 1.00 95.56 114 ASN A N 1
ATOM 878 C CA . ASN A 1 114 ? -32.448 -13.146 47.444 1.00 95.56 114 ASN A CA 1
ATOM 879 C C . ASN A 1 114 ? -32.386 -14.188 46.320 1.00 95.56 114 ASN A C 1
ATOM 881 O O . ASN A 1 114 ? -31.298 -14.468 45.818 1.00 95.56 114 ASN A O 1
ATOM 885 N N . ASP A 1 115 ? -33.531 -14.716 45.887 1.00 97.12 115 ASP A N 1
ATOM 886 C CA . ASP A 1 115 ? -33.603 -15.637 44.751 1.00 97.12 115 ASP A CA 1
ATOM 887 C C . ASP A 1 115 ? -33.167 -14.936 43.454 1.00 97.12 115 ASP A C 1
ATOM 889 O O . ASP A 1 115 ? -32.351 -15.457 42.692 1.00 97.12 115 ASP A O 1
ATOM 893 N N . LEU A 1 116 ? -33.652 -13.712 43.218 1.00 95.94 116 LEU A N 1
ATOM 894 C CA . LEU A 1 116 ? -33.246 -12.886 42.075 1.00 95.94 116 LEU A CA 1
ATOM 895 C C . LEU A 1 116 ? -31.752 -12.538 42.124 1.00 95.94 116 LEU A C 1
ATOM 897 O O . LEU A 1 116 ? -31.074 -12.595 41.097 1.00 95.94 116 LEU A O 1
ATOM 901 N N . TYR A 1 117 ? -31.221 -12.250 43.314 1.00 95.00 117 TYR A N 1
ATOM 902 C CA . TYR A 1 117 ? -29.795 -12.013 43.528 1.00 95.00 117 TYR A CA 1
ATOM 903 C C . TYR A 1 117 ? -28.963 -13.264 43.212 1.00 95.00 117 TYR A C 1
ATOM 905 O O . TYR A 1 117 ? -27.978 -13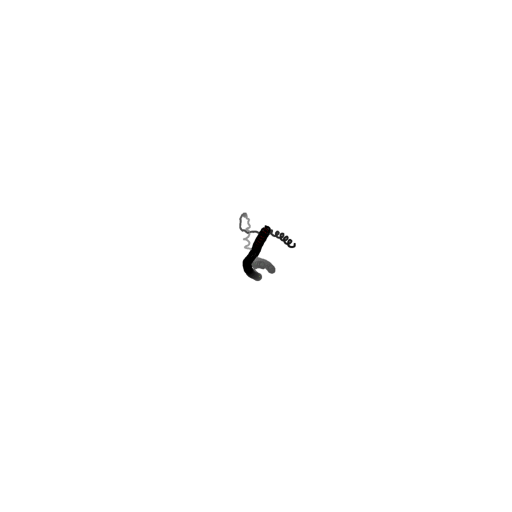.174 42.480 1.00 95.00 117 TYR A O 1
ATOM 913 N N . GLY A 1 118 ? -29.392 -14.441 43.680 1.00 93.25 118 GLY A N 1
ATOM 914 C CA . GLY A 1 118 ? -28.751 -15.724 43.374 1.00 93.25 118 GLY A CA 1
ATOM 915 C C . GLY A 1 118 ? -28.754 -16.065 41.880 1.00 93.25 118 GLY A C 1
ATOM 916 O O . GLY A 1 118 ? -27.801 -16.661 41.383 1.00 93.25 118 GLY A O 1
ATOM 917 N N . ASN A 1 119 ? -29.778 -15.619 41.148 1.00 94.88 119 ASN A N 1
ATOM 918 C CA . ASN A 1 119 ? -29.874 -15.750 39.691 1.00 94.88 119 ASN A CA 1
ATOM 919 C C . ASN A 1 119 ? -29.071 -14.686 38.915 1.00 94.88 119 ASN A C 1
ATOM 921 O O . ASN A 1 119 ? -29.063 -14.698 37.684 1.00 94.88 119 ASN A O 1
ATOM 925 N N . GLY A 1 120 ? -28.400 -13.754 39.601 1.00 91.69 120 GLY A N 1
ATOM 926 C CA . GLY A 1 120 ? -27.617 -12.681 38.983 1.00 91.69 120 GLY A CA 1
ATOM 927 C C . GLY A 1 120 ? -28.446 -11.507 38.447 1.00 91.69 120 GLY A C 1
ATOM 928 O O . GLY A 1 120 ? -27.885 -10.603 37.824 1.00 91.69 120 GLY A O 1
ATOM 929 N N . LEU A 1 121 ? -29.756 -11.477 38.711 1.00 94.00 121 LEU A N 1
ATOM 930 C CA . LEU A 1 121 ? -30.672 -10.400 38.323 1.00 94.00 121 LEU A CA 1
ATOM 931 C C . LEU A 1 121 ? -30.622 -9.266 39.359 1.00 94.00 121 LEU A C 1
ATOM 933 O O . LEU A 1 121 ? -31.591 -8.992 40.066 1.00 94.00 121 LEU A O 1
ATOM 937 N N . LEU A 1 122 ? -29.462 -8.607 39.461 1.00 91.62 122 LEU A N 1
ATOM 938 C CA . LEU A 1 122 ? -29.163 -7.626 40.515 1.00 91.62 122 LEU A CA 1
ATOM 939 C C . LEU A 1 122 ? -30.159 -6.453 40.552 1.00 91.62 122 LEU A C 1
ATOM 941 O O . LEU A 1 122 ? -30.579 -6.036 41.628 1.00 91.62 122 LEU A O 1
ATOM 945 N N . GLN A 1 123 ? -30.582 -5.947 39.392 1.00 91.31 123 GLN A N 1
ATOM 946 C CA . GLN A 1 123 ? -31.544 -4.841 39.296 1.00 91.31 123 GLN A CA 1
ATOM 947 C C . GLN A 1 123 ? -32.940 -5.235 39.802 1.00 91.31 123 GLN A C 1
ATOM 949 O O . GLN A 1 123 ? -33.560 -4.489 40.561 1.00 91.31 123 GLN A O 1
ATOM 954 N N . GLU A 1 124 ? -33.416 -6.428 39.436 1.00 93.56 124 GLU A N 1
ATOM 955 C CA . GLU A 1 124 ? -34.718 -6.941 39.879 1.00 93.56 124 GLU A CA 1
ATOM 956 C C . GLU A 1 124 ? -34.705 -7.293 41.373 1.00 93.56 124 GLU A C 1
ATOM 958 O O . GLU A 1 124 ? -35.674 -7.018 42.084 1.00 93.56 124 GLU A O 1
ATOM 963 N N . ALA A 1 125 ? -33.584 -7.829 41.870 1.00 94.62 125 ALA A N 1
ATOM 964 C CA . ALA A 1 125 ? -33.372 -8.085 43.292 1.00 94.62 125 ALA A CA 1
ATOM 965 C C . ALA A 1 125 ? -33.483 -6.798 44.122 1.00 94.62 125 ALA A C 1
ATOM 967 O O . ALA A 1 125 ? -34.220 -6.762 45.109 1.00 94.62 125 ALA A O 1
ATOM 968 N N . ARG A 1 126 ? -32.828 -5.709 43.684 1.00 93.88 126 ARG A N 1
ATOM 969 C CA . ARG A 1 126 ? -32.938 -4.405 44.355 1.00 93.88 126 ARG A CA 1
ATOM 970 C C . ARG A 1 126 ? -34.368 -3.878 44.366 1.00 93.88 126 ARG A C 1
ATOM 972 O O . ARG A 1 126 ? -34.798 -3.365 45.391 1.00 93.88 126 ARG A O 1
ATOM 979 N N . ALA A 1 127 ? -35.111 -4.011 43.268 1.00 95.38 127 ALA A N 1
ATOM 980 C CA . ALA A 1 127 ? -36.502 -3.561 43.222 1.00 95.38 127 ALA A CA 1
ATOM 981 C C . ALA A 1 127 ? -37.374 -4.295 44.261 1.00 95.38 127 ALA A C 1
ATOM 983 O O . ALA A 1 127 ? -38.129 -3.654 44.993 1.00 95.38 127 ALA A O 1
ATOM 984 N N . ALA A 1 128 ? -37.214 -5.618 44.390 1.00 95.56 128 ALA A N 1
ATOM 985 C CA . ALA A 1 128 ? -37.923 -6.418 45.393 1.00 95.56 128 ALA A CA 1
ATOM 986 C C . ALA A 1 128 ? -37.536 -6.034 46.836 1.00 95.56 128 ALA A C 1
ATOM 988 O O . ALA A 1 128 ? -38.393 -5.943 47.717 1.00 95.56 128 ALA A O 1
ATOM 989 N N . TRP A 1 129 ? -36.255 -5.752 47.079 1.00 96.56 129 TRP A N 1
ATOM 990 C CA . TRP A 1 129 ? -35.759 -5.271 48.370 1.00 96.56 129 TRP A CA 1
ATOM 991 C C . TRP A 1 129 ? -36.246 -3.858 48.716 1.00 96.56 129 TRP A C 1
ATOM 993 O O . TRP A 1 129 ? -36.628 -3.607 49.858 1.00 96.56 129 TRP A O 1
ATOM 1003 N N . GLN A 1 130 ? -36.317 -2.946 47.748 1.00 95.19 130 GLN A N 1
ATOM 1004 C CA . GLN A 1 130 ? -36.875 -1.606 47.952 1.00 95.19 130 GLN A CA 1
ATOM 1005 C C . GLN A 1 130 ? -38.370 -1.657 48.291 1.00 95.19 130 GLN A C 1
ATOM 1007 O O . GLN A 1 130 ? -38.822 -0.934 49.182 1.00 95.19 130 GLN A O 1
ATOM 1012 N N . GLU A 1 131 ? -39.128 -2.552 47.650 1.00 95.25 131 GLU A N 1
ATOM 1013 C CA . GLU A 1 131 ? -40.531 -2.797 48.002 1.00 95.25 131 GLU A CA 1
ATOM 1014 C C . GLU A 1 131 ? -40.658 -3.332 49.440 1.00 95.25 131 GLU A C 1
ATOM 1016 O O . GLU A 1 131 ? -41.498 -2.858 50.207 1.00 95.25 131 GLU A O 1
ATOM 1021 N N . ALA A 1 132 ? -39.774 -4.249 49.848 1.00 94.50 132 ALA A N 1
ATOM 1022 C CA . ALA A 1 132 ? -39.729 -4.768 51.215 1.00 94.50 132 ALA A CA 1
ATOM 1023 C C . ALA A 1 132 ? -39.405 -3.669 52.251 1.00 94.50 132 ALA A C 1
ATOM 1025 O O . ALA A 1 132 ? -40.071 -3.582 53.286 1.00 94.50 132 ALA A O 1
ATOM 1026 N N . ILE A 1 133 ? -38.448 -2.776 51.957 1.00 94.50 133 ILE A N 1
ATOM 1027 C CA . ILE A 1 133 ? -38.110 -1.620 52.811 1.00 94.50 133 ILE A CA 1
ATOM 1028 C C . ILE A 1 133 ? -39.304 -0.665 52.956 1.00 94.50 133 ILE A C 1
ATOM 1030 O O . ILE A 1 133 ? -39.514 -0.115 54.034 1.00 94.50 133 ILE A O 1
ATOM 1034 N N . GLY A 1 134 ? -40.098 -0.473 51.899 1.00 93.25 134 GLY A N 1
ATOM 1035 C CA . GLY A 1 134 ? -41.279 0.394 51.933 1.00 93.25 134 GLY A CA 1
ATOM 1036 C C . GLY A 1 134 ? -42.427 -0.131 52.807 1.00 93.25 134 GLY A C 1
ATOM 1037 O O . GLY A 1 134 ? -43.297 0.646 53.206 1.00 93.25 134 GLY A O 1
ATOM 1038 N N . ILE A 1 135 ? -42.444 -1.434 53.108 1.00 93.19 135 ILE A N 1
ATOM 1039 C CA . ILE A 1 135 ? -43.523 -2.097 53.857 1.00 93.19 135 ILE A CA 1
ATOM 1040 C C . ILE A 1 135 ? -43.136 -2.345 55.323 1.00 93.19 135 ILE A C 1
ATOM 1042 O O . ILE A 1 135 ? -44.005 -2.245 56.198 1.00 93.19 135 ILE A O 1
ATOM 1046 N N . THR A 1 136 ? -41.866 -2.667 55.594 1.00 91.62 136 THR A N 1
ATOM 1047 C CA . THR A 1 136 ? -41.391 -3.020 56.942 1.00 91.62 136 THR A CA 1
ATOM 1048 C C . THR A 1 136 ? -41.399 -1.826 57.892 1.00 91.62 136 THR A C 1
ATOM 1050 O O . THR A 1 136 ? -41.102 -0.690 57.516 1.00 91.62 136 THR A O 1
ATOM 1053 N N . LYS A 1 137 ? -41.743 -2.084 59.155 1.00 88.62 137 LYS A N 1
ATOM 1054 C CA . LYS A 1 137 ? -41.563 -1.128 60.260 1.00 88.62 137 LYS A CA 1
ATOM 1055 C C . LYS A 1 137 ? -40.449 -1.547 61.213 1.00 88.62 137 LYS A C 1
ATOM 1057 O O . LYS A 1 137 ? -40.120 -0.779 62.116 1.00 88.62 137 LYS A O 1
ATOM 1062 N N . ASP A 1 138 ? -39.905 -2.745 61.031 1.00 89.62 138 ASP A N 1
ATOM 1063 C CA . ASP A 1 138 ? -38.831 -3.278 61.850 1.00 89.62 138 ASP A CA 1
ATOM 1064 C C . ASP A 1 138 ? -37.475 -2.681 61.409 1.00 89.62 138 ASP A C 1
ATOM 1066 O O . ASP A 1 138 ? -37.051 -2.873 60.260 1.00 89.62 138 ASP A O 1
ATOM 1070 N N . PRO A 1 139 ? -36.780 -1.931 62.287 1.00 90.81 139 PRO A N 1
ATOM 1071 C CA . PRO A 1 139 ? -35.482 -1.352 61.960 1.00 90.81 139 PRO A CA 1
ATOM 1072 C C . PRO A 1 139 ? -34.406 -2.410 61.684 1.00 90.81 139 PRO A C 1
ATOM 1074 O O . PRO A 1 139 ? -33.518 -2.141 60.873 1.00 90.81 139 PRO A O 1
ATOM 1077 N N . GLU A 1 140 ? -34.479 -3.596 62.299 1.00 92.12 140 GLU A N 1
ATOM 1078 C CA . GLU A 1 140 ? -33.494 -4.661 62.074 1.00 92.12 140 GLU A CA 1
ATOM 1079 C C . GLU A 1 140 ? -33.641 -5.245 60.667 1.00 92.12 140 GLU A C 1
ATOM 1081 O O . GLU A 1 140 ? -32.676 -5.260 59.899 1.00 92.12 140 GLU A O 1
ATOM 1086 N N . MET A 1 141 ? -34.862 -5.634 60.278 1.00 90.75 141 MET A N 1
ATOM 1087 C CA . MET A 1 141 ? -35.146 -6.114 58.919 1.00 90.75 141 MET A CA 1
ATOM 1088 C C . MET A 1 141 ? -34.810 -5.067 57.856 1.00 90.75 141 MET A C 1
ATOM 1090 O O . MET A 1 141 ? -34.206 -5.401 56.837 1.00 90.75 141 MET A O 1
ATOM 1094 N N . SER A 1 142 ? -35.126 -3.790 58.097 1.00 93.00 142 SER A N 1
ATOM 1095 C CA . SER A 1 142 ? -34.723 -2.704 57.196 1.00 93.00 142 SER A CA 1
ATOM 1096 C C . SER A 1 142 ? -33.200 -2.625 57.026 1.00 93.00 142 SER A C 1
ATOM 1098 O O . SER A 1 142 ? -32.723 -2.406 55.912 1.00 93.00 142 SER A O 1
ATOM 1100 N N . GLY A 1 143 ? -32.436 -2.817 58.107 1.00 94.12 143 GLY A N 1
ATOM 1101 C CA . GLY A 1 143 ? -30.973 -2.862 58.080 1.00 94.12 143 GLY A CA 1
ATOM 1102 C C . GLY A 1 143 ? -30.442 -3.987 57.193 1.00 94.12 143 GLY A C 1
ATOM 1103 O O . GLY A 1 143 ? -29.673 -3.720 56.271 1.00 94.12 143 GLY A O 1
ATOM 1104 N N . TYR A 1 144 ? -30.925 -5.216 57.396 1.00 93.94 144 TYR A N 1
ATOM 1105 C CA . TYR A 1 144 ? -30.509 -6.375 56.596 1.00 93.94 144 TYR A CA 1
ATOM 1106 C C . TYR A 1 144 ? -30.797 -6.205 55.102 1.00 93.94 144 TYR A C 1
ATOM 1108 O O . TYR A 1 144 ? -29.948 -6.509 54.263 1.00 93.94 144 TYR A O 1
ATOM 1116 N N . ILE A 1 145 ? -31.980 -5.688 54.755 1.00 94.06 145 ILE A N 1
ATOM 1117 C CA . ILE A 1 145 ? -32.355 -5.479 53.352 1.00 94.06 145 ILE A CA 1
ATOM 1118 C C . ILE A 1 145 ? -31.454 -4.411 52.702 1.00 94.06 145 ILE A C 1
ATOM 1120 O O . ILE A 1 145 ? -31.013 -4.584 51.566 1.00 94.06 145 ILE A O 1
ATOM 1124 N N . LYS A 1 146 ? -31.112 -3.339 53.430 1.00 95.00 146 LYS A N 1
ATOM 1125 C CA . LYS A 1 146 ? -30.191 -2.292 52.948 1.00 95.00 146 LYS A CA 1
ATOM 1126 C C . LYS A 1 146 ? -28.763 -2.799 52.757 1.00 95.00 146 LYS A C 1
ATOM 1128 O O . LYS A 1 146 ? -28.090 -2.383 51.817 1.00 95.00 146 LYS A O 1
ATOM 1133 N N . GLU A 1 147 ? -28.283 -3.683 53.627 1.00 95.00 147 GLU A N 1
ATOM 1134 C CA . GLU A 1 147 ? -26.968 -4.313 53.458 1.00 95.00 147 GLU A CA 1
ATOM 1135 C C . GLU A 1 147 ? -26.926 -5.203 52.211 1.00 95.00 147 GLU A C 1
ATOM 1137 O O . GLU A 1 147 ? -25.966 -5.133 51.438 1.00 95.00 147 GLU A O 1
ATOM 1142 N N . ALA A 1 148 ? -27.987 -5.982 51.973 1.00 92.69 148 ALA A N 1
ATOM 1143 C CA . ALA A 1 148 ? -28.129 -6.788 50.763 1.00 92.69 148 ALA A CA 1
ATOM 1144 C C . ALA A 1 148 ? -28.144 -5.913 49.495 1.00 92.69 148 ALA A C 1
ATOM 1146 O O . ALA A 1 148 ? -27.404 -6.182 48.545 1.00 92.69 148 ALA A O 1
ATOM 1147 N N . GLU A 1 149 ? -28.902 -4.811 49.510 1.00 93.94 149 GLU A N 1
ATOM 1148 C CA . GLU A 1 149 ? -28.945 -3.836 48.414 1.00 93.94 149 GLU A CA 1
ATOM 1149 C C . GLU A 1 149 ? -27.569 -3.218 48.141 1.00 93.94 149 GLU A C 1
ATOM 1151 O O . GLU A 1 149 ? -27.127 -3.163 46.990 1.00 93.94 149 GLU A O 1
ATOM 1156 N N . LYS A 1 150 ? -26.860 -2.795 49.195 1.00 94.69 150 LYS A N 1
ATOM 1157 C CA . LYS A 1 150 ? -25.519 -2.213 49.077 1.00 94.69 150 LYS A CA 1
ATOM 1158 C C . LYS A 1 150 ? -24.541 -3.190 48.429 1.00 94.69 150 LYS A C 1
ATOM 1160 O O . LYS A 1 150 ? -23.802 -2.802 47.527 1.00 94.69 150 LYS A O 1
ATOM 1165 N N . LYS A 1 151 ? -24.559 -4.456 48.850 1.00 92.81 151 LYS A N 1
ATOM 1166 C CA . LYS A 1 151 ? -23.692 -5.492 48.281 1.00 92.81 151 LYS A CA 1
ATOM 1167 C C . LYS A 1 151 ? -23.980 -5.721 46.794 1.00 92.81 151 LYS A C 1
ATOM 1169 O O . LYS A 1 151 ? -23.046 -5.793 46.000 1.00 92.81 151 LYS A O 1
ATOM 1174 N N . ALA A 1 152 ? -25.254 -5.789 46.405 1.00 92.94 152 ALA A N 1
ATOM 1175 C CA . ALA A 1 152 ? -25.628 -5.926 44.998 1.00 92.94 152 ALA A CA 1
ATOM 1176 C C . ALA A 1 152 ? -25.197 -4.716 44.154 1.00 92.94 152 ALA A C 1
ATOM 1178 O O . ALA A 1 152 ? -24.756 -4.892 43.020 1.00 92.94 152 ALA A O 1
ATOM 1179 N N . LEU A 1 153 ? -25.274 -3.501 44.707 1.00 92.12 153 LEU A N 1
ATOM 1180 C CA . LEU A 1 153 ? -24.822 -2.281 44.034 1.00 92.12 153 LEU A CA 1
ATOM 1181 C C . LEU A 1 153 ? -23.302 -2.268 43.809 1.00 92.12 153 LEU A C 1
ATOM 1183 O O . LEU A 1 153 ? -22.838 -1.872 42.741 1.00 92.12 153 LEU A O 1
ATOM 1187 N N . GLU A 1 154 ? -22.523 -2.688 44.806 1.00 93.50 154 GLU A N 1
ATOM 1188 C CA . GLU A 1 154 ? -21.065 -2.795 44.685 1.00 93.50 154 GLU A CA 1
ATOM 1189 C C . GLU A 1 154 ? -20.664 -3.838 43.633 1.00 93.50 154 GLU A C 1
ATOM 1191 O O . GLU A 1 154 ? -19.779 -3.581 42.818 1.00 93.50 154 GLU A O 1
ATOM 1196 N N . GLU A 1 155 ? -21.350 -4.984 43.600 1.00 92.50 155 GLU A N 1
ATOM 1197 C CA . GLU A 1 155 ? -21.115 -6.032 42.604 1.00 92.50 155 GLU A CA 1
ATOM 1198 C C . GLU A 1 155 ? -21.471 -5.576 41.181 1.00 92.50 155 GLU A C 1
ATOM 1200 O O . GLU A 1 155 ? -20.727 -5.843 40.236 1.00 92.50 155 GLU A O 1
ATOM 1205 N N . GLU A 1 156 ? -22.585 -4.863 41.014 1.00 91.50 156 GLU A N 1
ATOM 1206 C CA . GLU A 1 156 ? -22.977 -4.292 39.727 1.00 91.50 156 GLU A CA 1
ATOM 1207 C C . GLU A 1 156 ? -21.955 -3.267 39.230 1.00 91.50 156 GLU A C 1
ATOM 1209 O O . GLU A 1 156 ? -21.505 -3.359 38.087 1.00 91.50 156 GLU A O 1
ATOM 1214 N N . ARG A 1 157 ? -21.525 -2.344 40.100 1.00 92.31 157 ARG A N 1
ATOM 1215 C CA . ARG A 1 157 ? -20.497 -1.358 39.753 1.00 92.31 157 ARG A CA 1
ATOM 1216 C C . ARG A 1 157 ? -19.186 -2.036 39.363 1.00 92.31 157 ARG A C 1
ATOM 1218 O O . ARG A 1 157 ? -18.575 -1.640 38.378 1.00 92.31 157 ARG A O 1
ATOM 1225 N N . ALA A 1 158 ? -18.767 -3.069 40.092 1.00 94.06 158 ALA A N 1
ATOM 1226 C CA . ALA A 1 158 ? -17.555 -3.813 39.760 1.00 94.06 158 ALA A CA 1
ATOM 1227 C C . ALA A 1 158 ? -17.653 -4.481 38.375 1.00 94.06 158 ALA A C 1
ATOM 1229 O O . ALA A 1 158 ? -16.699 -4.421 37.598 1.00 94.06 158 ALA A O 1
ATOM 1230 N N . LYS A 1 159 ? -18.813 -5.065 38.036 1.00 91.56 159 LYS A N 1
ATOM 1231 C CA . LYS A 1 159 ? -19.066 -5.647 36.706 1.00 91.56 159 LYS A CA 1
ATOM 1232 C C . LYS A 1 159 ? -19.069 -4.583 35.609 1.00 91.56 159 LYS A C 1
ATOM 1234 O O . LYS A 1 159 ? -18.488 -4.812 34.550 1.00 91.56 159 LYS A O 1
ATOM 1239 N N . GLU A 1 160 ? -19.688 -3.431 35.849 1.00 92.94 160 GLU A N 1
ATOM 1240 C CA . GLU A 1 160 ? -19.706 -2.314 34.899 1.00 92.94 160 GLU A CA 1
ATOM 1241 C C . GLU A 1 160 ? -18.298 -1.745 34.674 1.00 92.94 160 GLU A C 1
ATOM 1243 O O . GLU A 1 160 ? -17.886 -1.542 33.533 1.00 92.94 160 GLU A O 1
ATOM 1248 N N . GLU A 1 161 ? -17.513 -1.559 35.738 1.00 95.44 161 GLU A N 1
ATOM 1249 C CA . GLU A 1 161 ? -16.121 -1.109 35.652 1.00 95.44 161 GLU A CA 1
ATOM 1250 C C . GLU A 1 161 ? -15.239 -2.115 34.900 1.00 95.44 161 GLU A C 1
ATOM 1252 O O . GLU A 1 161 ? -14.420 -1.719 34.064 1.00 95.44 161 GLU A O 1
ATOM 1257 N N . GLU A 1 162 ? -15.411 -3.417 35.144 1.00 94.94 162 GLU A N 1
ATOM 1258 C CA . GLU A 1 162 ? -14.702 -4.463 34.406 1.00 94.94 162 GLU A CA 1
ATOM 1259 C C . GLU A 1 162 ? -15.082 -4.451 32.921 1.00 94.94 162 GLU A C 1
ATOM 1261 O O . GLU A 1 162 ? -14.198 -4.469 32.058 1.00 94.94 162 GLU A O 1
ATOM 1266 N N . GLN A 1 163 ? -16.377 -4.356 32.607 1.00 94.62 163 GLN A N 1
ATOM 1267 C CA . GLN A 1 163 ? -16.861 -4.255 31.230 1.00 94.62 163 GLN A CA 1
ATOM 1268 C C . GLN A 1 163 ? -16.325 -3.004 30.534 1.00 94.62 163 GLN A C 1
ATOM 1270 O O . GLN A 1 163 ? -15.810 -3.106 29.421 1.00 94.62 163 GLN A O 1
ATOM 1275 N N . ALA A 1 164 ? -16.355 -1.849 31.198 1.00 96.50 164 ALA A N 1
ATOM 1276 C CA . ALA A 1 164 ? -15.802 -0.607 30.675 1.00 96.50 164 ALA A CA 1
ATOM 1277 C C . ALA A 1 164 ? -14.287 -0.720 30.439 1.00 96.50 164 ALA A C 1
ATOM 1279 O O . ALA A 1 164 ? -13.772 -0.237 29.426 1.00 96.50 164 ALA A O 1
ATOM 1280 N N . ARG A 1 165 ? -13.553 -1.402 31.332 1.00 97.00 165 ARG A N 1
ATOM 1281 C CA . ARG A 1 165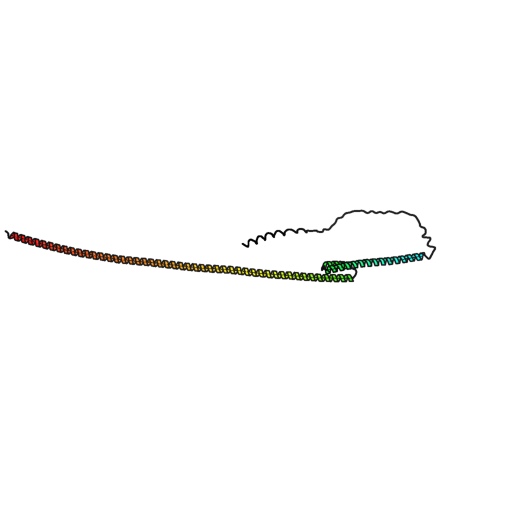 ? -12.115 -1.659 31.164 1.00 97.00 165 ARG A CA 1
ATOM 1282 C C . ARG A 1 165 ? -11.841 -2.569 29.970 1.00 97.00 165 ARG A C 1
ATOM 1284 O O . ARG A 1 165 ? -10.936 -2.275 29.190 1.00 97.00 165 ARG A O 1
ATOM 1291 N N . LEU A 1 166 ? -12.614 -3.643 29.816 1.00 96.62 166 LEU A N 1
ATOM 1292 C CA . LEU A 1 166 ? -12.508 -4.571 28.688 1.00 96.62 166 LEU A CA 1
ATOM 1293 C C . LEU A 1 166 ? -12.862 -3.889 27.365 1.00 96.62 166 LEU A C 1
ATOM 1295 O O . LEU A 1 166 ? -12.168 -4.077 26.368 1.00 96.62 166 LEU A O 1
ATOM 1299 N N . GLU A 1 167 ? -13.911 -3.070 27.339 1.00 96.56 167 GLU A N 1
ATOM 1300 C CA . GLU A 1 167 ? -14.291 -2.313 26.150 1.00 96.56 167 GLU A CA 1
ATOM 1301 C C . GLU A 1 167 ? -13.214 -1.290 25.779 1.00 96.56 167 GLU A C 1
ATOM 1303 O O . GLU A 1 167 ? -12.837 -1.180 24.611 1.00 96.56 167 GLU A O 1
ATOM 1308 N N . LYS A 1 168 ? -12.656 -0.587 26.771 1.00 97.31 168 LYS A N 1
ATOM 1309 C CA . LYS A 1 168 ? -11.535 0.330 26.556 1.00 97.31 168 LYS A CA 1
ATOM 1310 C C . LYS A 1 168 ? -10.311 -0.397 25.997 1.00 97.31 168 LYS A C 1
ATOM 1312 O O . LYS A 1 168 ? -9.755 0.066 25.007 1.00 97.31 168 LYS A O 1
ATOM 1317 N N . GLN A 1 169 ? -9.936 -1.547 26.563 1.00 96.38 169 GLN A N 1
ATOM 1318 C CA . GLN A 1 169 ? -8.840 -2.368 26.036 1.00 96.38 169 GLN A CA 1
ATOM 1319 C C . GLN A 1 169 ? -9.088 -2.780 24.583 1.00 96.38 169 GLN A C 1
ATOM 1321 O O . GLN A 1 169 ? -8.214 -2.581 23.747 1.00 96.38 169 GLN A O 1
ATOM 1326 N N . LYS A 1 170 ? -10.295 -3.253 24.249 1.00 96.69 170 LYS A N 1
ATOM 1327 C CA . LYS A 1 170 ? -10.655 -3.600 22.864 1.00 96.69 170 LYS A CA 1
ATOM 1328 C C . LYS A 1 170 ? -10.548 -2.404 21.917 1.00 96.69 170 LYS A C 1
ATOM 1330 O O . LYS A 1 170 ? -10.034 -2.548 20.811 1.00 96.69 170 LYS A O 1
ATOM 1335 N N . ARG A 1 171 ? -11.001 -1.218 22.341 1.00 96.56 171 ARG A N 1
ATOM 1336 C CA . ARG A 1 171 ? -10.879 0.018 21.548 1.00 96.56 171 ARG A CA 1
ATOM 1337 C C . ARG A 1 171 ? -9.418 0.418 21.342 1.00 96.56 171 ARG A C 1
ATOM 1339 O O . ARG A 1 171 ? -9.051 0.803 20.233 1.00 96.56 171 ARG A O 1
ATOM 1346 N N . ASP A 1 172 ? -8.589 0.310 22.376 1.00 95.56 172 ASP A N 1
ATOM 1347 C CA . ASP A 1 172 ? -7.160 0.627 22.304 1.00 95.56 172 ASP A CA 1
ATOM 1348 C C . ASP A 1 172 ? -6.408 -0.374 21.407 1.00 95.56 172 ASP A C 1
ATOM 1350 O O . ASP A 1 172 ? -5.594 0.034 20.574 1.00 95.56 172 ASP A O 1
ATOM 1354 N N . GLU A 1 173 ? -6.725 -1.668 21.503 1.00 96.44 173 GLU A N 1
ATOM 1355 C CA . GLU A 1 173 ? -6.202 -2.724 20.628 1.00 96.44 173 GLU A CA 1
ATOM 1356 C C . GLU A 1 173 ? -6.610 -2.509 19.167 1.00 96.44 173 GLU A C 1
ATOM 1358 O O . GLU A 1 173 ? -5.767 -2.576 18.270 1.00 96.44 173 GLU A O 1
ATOM 1363 N N . GLU A 1 174 ? -7.878 -2.180 18.907 1.00 96.56 174 GLU A N 1
ATOM 1364 C CA . GLU A 1 174 ? -8.350 -1.869 17.559 1.00 96.56 174 GLU A CA 1
ATOM 1365 C C . GLU A 1 174 ? -7.668 -0.608 17.010 1.00 96.56 174 GLU A C 1
ATOM 1367 O O . GLU A 1 174 ? -7.236 -0.577 15.854 1.00 96.56 174 GLU A O 1
ATOM 1372 N N . ALA A 1 175 ? -7.507 0.432 17.832 1.00 96.69 175 ALA A N 1
ATOM 1373 C CA . ALA A 1 175 ? -6.798 1.646 17.447 1.00 96.69 175 ALA A CA 1
ATOM 1374 C C . ALA A 1 175 ? -5.317 1.366 17.140 1.00 96.69 175 ALA A C 1
ATOM 1376 O O . ALA A 1 175 ? -4.785 1.890 16.155 1.00 96.69 175 ALA A O 1
ATOM 1377 N N . ALA A 1 176 ? -4.654 0.521 17.933 1.00 96.94 176 ALA A N 1
ATOM 1378 C CA . ALA A 1 176 ? -3.283 0.084 17.688 1.00 96.94 176 ALA A CA 1
ATOM 1379 C C . ALA A 1 176 ? -3.173 -0.738 16.393 1.00 96.94 176 ALA A C 1
ATOM 1381 O O . ALA A 1 176 ? -2.299 -0.464 15.566 1.00 96.94 176 ALA A O 1
ATOM 1382 N N . ALA A 1 177 ? -4.098 -1.673 16.156 1.00 96.88 177 ALA A N 1
ATOM 1383 C CA . ALA A 1 177 ? -4.157 -2.463 14.928 1.00 96.88 177 ALA A CA 1
ATOM 1384 C C . ALA A 1 177 ? -4.391 -1.582 13.690 1.00 96.88 177 ALA A C 1
ATOM 1386 O O . ALA A 1 177 ? -3.705 -1.735 12.678 1.00 96.88 177 ALA A O 1
ATOM 1387 N N . ARG A 1 178 ? -5.295 -0.597 13.778 1.00 96.88 178 ARG A N 1
ATOM 1388 C CA . ARG A 1 178 ? -5.542 0.386 12.710 1.00 96.88 178 ARG A CA 1
ATOM 1389 C C . ARG A 1 178 ? -4.305 1.236 12.419 1.00 96.88 178 ARG A C 1
ATOM 1391 O O . ARG A 1 178 ? -3.999 1.465 11.250 1.00 96.88 178 ARG A O 1
ATOM 1398 N N . LYS A 1 179 ? -3.577 1.683 13.450 1.00 96.62 179 LYS A N 1
ATOM 1399 C CA . LYS A 1 179 ? -2.314 2.427 13.284 1.00 96.62 179 LYS A CA 1
ATOM 1400 C C . LYS A 1 179 ? -1.253 1.575 12.589 1.00 96.62 179 LYS A C 1
ATOM 1402 O O . LYS A 1 179 ? -0.694 2.027 11.594 1.00 96.62 179 LYS A O 1
ATOM 1407 N N . LYS A 1 180 ? -1.052 0.333 13.039 1.00 97.00 180 LYS A N 1
ATOM 1408 C CA . LYS A 1 180 ? -0.103 -0.605 12.424 1.00 97.00 180 LYS A CA 1
ATOM 1409 C C . LYS A 1 180 ? -0.445 -0.876 10.954 1.00 97.00 180 LYS A C 1
ATOM 1411 O O . LYS A 1 180 ? 0.407 -0.717 10.088 1.00 97.00 180 LYS A O 1
ATOM 1416 N N . ALA A 1 181 ? -1.711 -1.164 10.649 1.00 96.44 181 ALA A N 1
ATOM 1417 C CA . ALA A 1 181 ? -2.165 -1.372 9.274 1.00 96.44 181 ALA A CA 1
ATOM 1418 C C . ALA A 1 181 ? -1.993 -0.115 8.397 1.00 96.44 181 ALA A C 1
ATOM 1420 O O . ALA A 1 181 ? -1.690 -0.214 7.207 1.00 96.44 181 ALA A O 1
ATOM 1421 N N . ALA A 1 182 ? -2.179 1.084 8.958 1.00 96.62 182 ALA A N 1
ATOM 1422 C CA . ALA A 1 182 ? -1.941 2.333 8.240 1.00 96.62 182 ALA A CA 1
ATOM 1423 C C . ALA A 1 182 ? -0.447 2.562 7.952 1.00 96.62 182 ALA A C 1
ATOM 1425 O O . ALA A 1 182 ? -0.104 3.034 6.867 1.00 96.62 182 ALA A O 1
ATOM 1426 N N . GLU A 1 183 ? 0.441 2.222 8.886 1.00 96.62 183 GLU A N 1
ATOM 1427 C CA . GLU A 1 183 ? 1.893 2.284 8.685 1.00 96.62 183 GLU A CA 1
ATOM 1428 C C . GLU A 1 183 ? 2.372 1.270 7.645 1.00 96.62 183 GLU A C 1
ATOM 1430 O O . GLU A 1 183 ? 3.107 1.648 6.734 1.00 96.62 183 GLU A O 1
ATOM 1435 N N . GLU A 1 184 ? 1.884 0.031 7.698 1.00 96.50 184 GLU A N 1
ATOM 1436 C CA . GLU A 1 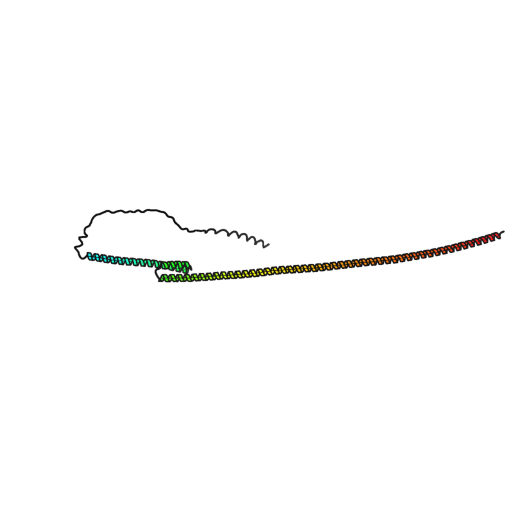184 ? 2.169 -0.997 6.691 1.00 96.50 184 GLU A CA 1
ATOM 1437 C C . GLU A 1 184 ? 1.709 -0.554 5.295 1.00 96.50 184 GLU A C 1
ATOM 1439 O O . GLU A 1 184 ? 2.469 -0.638 4.331 1.00 96.50 184 GLU A O 1
ATOM 1444 N N . LYS A 1 185 ? 0.504 0.027 5.176 1.00 95.94 185 LYS A N 1
ATOM 1445 C CA . LYS A 1 185 ? 0.025 0.608 3.910 1.00 95.94 185 LYS A CA 1
ATOM 1446 C C . LYS A 1 185 ? 0.915 1.750 3.420 1.00 95.94 185 LYS A C 1
ATOM 1448 O O . LYS A 1 185 ? 1.186 1.836 2.223 1.00 95.94 185 LYS A O 1
ATOM 1453 N N . LYS A 1 186 ? 1.386 2.625 4.317 1.00 96.69 186 LYS A N 1
ATOM 1454 C CA . LYS A 1 186 ? 2.326 3.704 3.964 1.00 96.69 186 LYS A CA 1
ATOM 1455 C C . LYS A 1 186 ? 3.663 3.143 3.479 1.00 96.69 186 LYS A C 1
ATOM 1457 O O . LYS A 1 186 ? 4.183 3.627 2.476 1.00 96.69 186 LYS A O 1
ATOM 1462 N N . GLN A 1 187 ? 4.204 2.126 4.147 1.00 94.81 187 GLN A N 1
ATOM 1463 C CA . GLN A 1 187 ? 5.450 1.472 3.742 1.00 94.81 187 GLN A CA 1
ATOM 1464 C C . GLN A 1 187 ? 5.305 0.772 2.387 1.00 94.81 187 GLN A C 1
ATOM 1466 O O . GLN A 1 187 ? 6.121 1.008 1.498 1.00 94.81 187 GLN A O 1
ATOM 1471 N N . ALA A 1 188 ? 4.225 0.015 2.179 1.00 96.06 188 ALA A N 1
ATOM 1472 C CA . ALA A 1 188 ? 3.933 -0.632 0.902 1.00 96.06 188 ALA A CA 1
ATOM 1473 C C . ALA A 1 188 ? 3.775 0.389 -0.240 1.00 96.06 188 ALA A C 1
ATOM 1475 O O . ALA A 1 188 ? 4.300 0.185 -1.333 1.00 96.06 188 ALA A O 1
ATOM 1476 N N . ALA A 1 189 ? 3.114 1.525 0.012 1.00 96.50 189 ALA A N 1
ATOM 1477 C CA . ALA A 1 189 ? 2.990 2.603 -0.969 1.00 96.50 189 ALA A CA 1
ATOM 1478 C C . ALA A 1 189 ? 4.347 3.249 -1.309 1.00 96.50 189 ALA A C 1
ATOM 1480 O O . ALA A 1 189 ? 4.617 3.544 -2.475 1.00 96.50 189 ALA A O 1
ATOM 1481 N N . LEU A 1 190 ? 5.220 3.447 -0.315 1.00 96.00 190 LEU A N 1
ATOM 1482 C CA . LEU A 1 190 ? 6.581 3.948 -0.532 1.00 96.00 190 LEU A CA 1
ATOM 1483 C C . LEU A 1 190 ? 7.431 2.958 -1.334 1.00 96.00 190 LEU A C 1
ATOM 1485 O O . LEU A 1 190 ? 8.152 3.372 -2.242 1.00 96.00 190 LEU A O 1
ATOM 1489 N N . GLU A 1 191 ? 7.337 1.662 -1.038 1.00 96.25 191 GLU A N 1
ATOM 1490 C CA . GLU A 1 191 ? 8.051 0.619 -1.775 1.00 96.25 191 GLU A CA 1
ATOM 1491 C C . GLU A 1 191 ? 7.552 0.514 -3.222 1.00 96.25 191 GLU A C 1
ATOM 1493 O O . GLU A 1 191 ? 8.362 0.485 -4.149 1.00 96.25 191 GLU A O 1
ATOM 1498 N N . ALA A 1 192 ? 6.235 0.552 -3.441 1.00 95.81 192 ALA A N 1
ATOM 1499 C CA . ALA A 1 192 ? 5.648 0.588 -4.778 1.00 95.81 192 ALA A CA 1
ATOM 1500 C C . ALA A 1 192 ? 6.131 1.816 -5.566 1.00 95.81 192 ALA A C 1
ATOM 1502 O O . ALA A 1 192 ? 6.572 1.688 -6.708 1.00 95.81 192 ALA A O 1
ATOM 1503 N N . LYS A 1 193 ? 6.151 2.999 -4.937 1.00 96.19 193 LYS A N 1
ATOM 1504 C CA . LYS A 1 193 ? 6.686 4.216 -5.560 1.00 96.19 193 LYS A CA 1
ATOM 1505 C C . LYS A 1 193 ? 8.164 4.060 -5.931 1.00 96.19 193 LYS A C 1
ATOM 1507 O O . LYS A 1 193 ? 8.534 4.398 -7.051 1.00 96.19 193 LYS A O 1
ATOM 1512 N N . ARG A 1 194 ? 8.998 3.494 -5.051 1.00 95.75 194 ARG A N 1
ATOM 1513 C CA . ARG A 1 194 ? 10.416 3.216 -5.349 1.00 95.75 194 ARG A CA 1
ATOM 1514 C C . ARG A 1 194 ? 10.585 2.242 -6.512 1.00 95.75 194 ARG A C 1
ATOM 1516 O O . ARG A 1 194 ? 11.405 2.507 -7.381 1.00 95.75 194 ARG A O 1
ATOM 1523 N N . LYS A 1 195 ? 9.792 1.167 -6.571 1.00 94.81 195 LYS A N 1
ATOM 1524 C CA . LYS A 1 195 ? 9.818 0.204 -7.687 1.00 94.81 195 LYS A CA 1
ATOM 1525 C C . LYS A 1 195 ? 9.462 0.872 -9.012 1.00 94.81 195 LYS A C 1
ATOM 1527 O O . LYS A 1 195 ? 10.220 0.745 -9.963 1.00 94.81 195 LYS A O 1
ATOM 1532 N N . THR A 1 196 ? 8.386 1.661 -9.050 1.00 94.12 196 THR A N 1
ATOM 1533 C CA . THR A 1 196 ? 8.001 2.391 -10.274 1.00 94.12 196 THR A CA 1
ATOM 1534 C C . THR A 1 196 ? 9.052 3.418 -10.707 1.00 94.12 196 THR A C 1
ATOM 1536 O O . THR A 1 196 ? 9.301 3.575 -11.899 1.00 94.12 196 THR A O 1
ATOM 1539 N N . GLN A 1 197 ? 9.710 4.096 -9.758 1.00 94.50 197 GLN A N 1
ATOM 1540 C CA . GLN A 1 197 ? 10.808 5.018 -10.060 1.00 94.50 197 GLN A CA 1
ATOM 1541 C C . GLN A 1 197 ? 12.041 4.280 -10.592 1.00 94.50 197 GLN A C 1
ATOM 1543 O O . GLN A 1 197 ? 12.594 4.706 -11.602 1.00 94.50 197 GLN A O 1
ATOM 1548 N N . ALA A 1 198 ? 12.427 3.166 -9.967 1.00 95.06 198 ALA A N 1
ATOM 1549 C CA . ALA A 1 198 ? 13.547 2.341 -10.409 1.00 95.06 198 ALA A CA 1
ATOM 1550 C C . ALA A 1 198 ? 13.298 1.734 -11.799 1.00 95.06 198 ALA A C 1
ATOM 1552 O O . ALA A 1 198 ? 14.193 1.737 -12.635 1.00 95.06 198 ALA A O 1
ATOM 1553 N N . GLU A 1 199 ? 12.078 1.273 -12.082 1.00 95.06 199 GLU A N 1
ATOM 1554 C CA . GLU A 1 199 ? 11.694 0.759 -13.402 1.00 95.06 199 GLU A CA 1
ATOM 1555 C C . GLU A 1 199 ? 11.719 1.862 -14.470 1.00 95.06 199 GLU A C 1
ATOM 1557 O O . GLU A 1 199 ? 12.257 1.667 -15.561 1.00 95.06 199 GLU A O 1
ATOM 1562 N N . ALA A 1 200 ? 1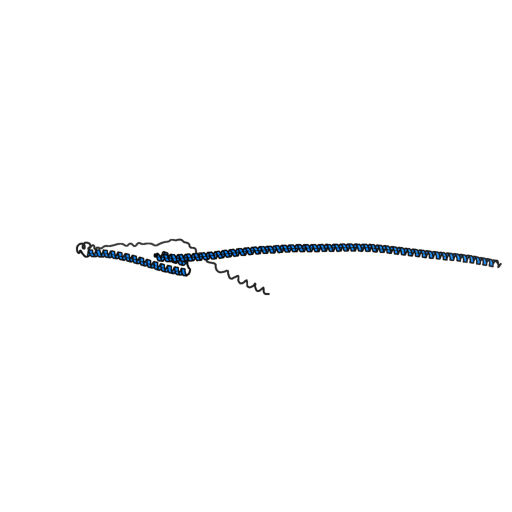1.207 3.055 -14.150 1.00 95.62 200 ALA A N 1
ATOM 1563 C CA . ALA A 1 200 ? 11.272 4.203 -15.051 1.00 95.62 200 ALA A CA 1
ATOM 1564 C C . ALA A 1 200 ? 12.719 4.650 -15.322 1.00 95.62 200 ALA A C 1
ATOM 1566 O O . ALA A 1 200 ? 13.049 5.027 -16.447 1.00 95.62 200 ALA A O 1
ATOM 1567 N N . GLU A 1 201 ? 13.590 4.610 -14.312 1.00 94.94 201 GLU A N 1
ATOM 1568 C CA . GLU A 1 201 ? 15.011 4.923 -14.459 1.00 94.94 201 GLU A CA 1
ATOM 1569 C C . GLU A 1 201 ? 15.749 3.855 -15.275 1.00 94.94 201 GLU A C 1
ATOM 1571 O O . GLU A 1 201 ? 16.477 4.203 -16.204 1.00 94.94 201 GLU A O 1
ATOM 1576 N N . ALA A 1 202 ? 15.493 2.570 -15.017 1.00 95.00 202 ALA A N 1
ATOM 1577 C CA . ALA A 1 202 ? 16.046 1.464 -15.794 1.00 95.00 202 ALA A CA 1
ATOM 1578 C C . ALA A 1 202 ? 15.648 1.562 -17.274 1.00 95.00 202 ALA A C 1
ATOM 1580 O O . ALA A 1 202 ? 16.498 1.428 -18.154 1.00 95.00 202 ALA A O 1
ATOM 1581 N N . LYS A 1 203 ? 14.382 1.893 -17.562 1.00 95.62 203 LYS A N 1
ATOM 1582 C CA . LYS A 1 203 ? 13.914 2.114 -18.935 1.00 95.62 203 LYS A CA 1
ATOM 1583 C C . LYS A 1 203 ? 14.633 3.287 -19.606 1.00 95.62 203 LYS A C 1
ATOM 1585 O O . LYS A 1 203 ? 15.071 3.160 -20.743 1.00 95.62 203 LYS A O 1
ATOM 1590 N N . ARG A 1 204 ? 14.840 4.403 -18.895 1.00 94.94 204 ARG A N 1
ATOM 1591 C CA . ARG A 1 204 ? 15.626 5.541 -19.413 1.00 94.94 204 ARG A CA 1
ATOM 1592 C C . ARG A 1 204 ? 17.073 5.155 -19.714 1.00 94.94 204 ARG A C 1
ATOM 1594 O O . ARG A 1 204 ? 17.609 5.587 -20.730 1.00 94.94 204 ARG A O 1
ATOM 1601 N N . GLN A 1 205 ? 17.707 4.364 -18.850 1.00 93.25 205 GLN A N 1
ATOM 1602 C CA . GLN A 1 205 ? 19.071 3.882 -19.079 1.00 93.25 205 GLN A CA 1
ATOM 1603 C C . GLN A 1 205 ? 19.139 2.946 -20.291 1.00 93.25 205 GLN A C 1
ATOM 1605 O O . GLN A 1 205 ? 20.051 3.074 -21.105 1.00 93.25 205 GLN A O 1
ATOM 1610 N N . GLN A 1 206 ? 18.150 2.066 -20.458 1.00 94.00 206 GLN A N 1
ATOM 1611 C CA . GLN A 1 206 ? 18.047 1.195 -21.626 1.00 94.00 206 GLN A CA 1
ATOM 1612 C C . GLN A 1 206 ? 17.861 1.997 -22.922 1.00 94.00 206 GLN A C 1
ATOM 1614 O O . GLN A 1 206 ? 18.569 1.740 -23.894 1.00 94.00 206 GLN A O 1
ATOM 1619 N N . ASP A 1 207 ? 16.980 3.001 -22.927 1.00 95.38 207 ASP A N 1
ATOM 1620 C CA . ASP A 1 207 ? 16.759 3.879 -24.084 1.00 95.38 207 ASP A CA 1
ATOM 1621 C C . ASP A 1 207 ? 18.035 4.662 -24.449 1.00 95.38 207 ASP A C 1
ATOM 1623 O O . ASP A 1 207 ? 18.375 4.812 -25.626 1.00 95.38 207 ASP A O 1
ATOM 1627 N N . LEU A 1 208 ? 18.782 5.145 -23.447 1.00 93.12 208 LEU A N 1
ATOM 1628 C CA . LEU A 1 208 ? 20.069 5.813 -23.659 1.00 93.12 208 LEU A CA 1
ATOM 1629 C C . LEU A 1 208 ? 21.119 4.859 -24.242 1.00 93.12 208 LEU A C 1
ATOM 1631 O O . LEU A 1 208 ? 21.788 5.228 -25.207 1.00 93.12 208 LEU A O 1
ATOM 1635 N N . ALA A 1 209 ? 21.223 3.638 -23.712 1.00 94.88 209 ALA A N 1
ATOM 1636 C CA . ALA A 1 209 ? 22.147 2.622 -24.210 1.00 94.88 209 ALA A CA 1
ATOM 1637 C C . ALA A 1 209 ? 21.813 2.198 -25.651 1.00 94.88 209 ALA A C 1
ATOM 1639 O O . ALA A 1 209 ? 22.709 2.102 -26.489 1.00 94.88 209 ALA A O 1
ATOM 1640 N N . GLN A 1 210 ? 20.529 2.016 -25.979 1.00 94.44 210 GLN A N 1
ATOM 1641 C CA . GLN A 1 210 ? 20.083 1.732 -27.349 1.00 94.44 210 GLN A CA 1
ATOM 1642 C C . GLN A 1 210 ? 20.431 2.878 -28.299 1.00 94.44 210 GLN A C 1
ATOM 1644 O O . GLN A 1 210 ? 20.984 2.654 -29.375 1.00 94.44 210 GLN A O 1
ATOM 1649 N N . LYS A 1 211 ? 20.182 4.125 -27.887 1.00 95.62 211 LYS A N 1
ATOM 1650 C CA . LYS A 1 211 ? 20.529 5.306 -28.685 1.00 95.62 211 LYS A CA 1
ATOM 1651 C C . LYS A 1 211 ? 22.037 5.439 -28.902 1.00 95.62 211 LYS A C 1
ATOM 1653 O O . LYS A 1 211 ? 22.464 5.925 -29.951 1.00 95.62 211 LYS A O 1
ATOM 1658 N N . GLU A 1 212 ? 22.850 5.034 -27.932 1.00 93.88 212 GLU A N 1
ATOM 1659 C CA . GLU A 1 212 ? 24.303 4.986 -28.077 1.00 93.88 212 GLU A CA 1
ATOM 1660 C C . GLU A 1 212 ? 24.744 3.885 -29.048 1.00 93.88 212 GLU A C 1
ATOM 1662 O O . GLU A 1 212 ? 25.529 4.167 -29.953 1.00 93.88 212 GLU A O 1
ATOM 1667 N N . GLN A 1 213 ? 24.175 2.680 -28.949 1.00 93.44 213 GLN A N 1
ATOM 1668 C CA . GLN A 1 213 ? 24.418 1.602 -29.912 1.00 93.44 213 GLN A CA 1
ATOM 1669 C C . GLN A 1 213 ? 24.031 2.012 -31.337 1.00 93.44 213 GLN A C 1
ATOM 1671 O O . GLN A 1 213 ? 24.815 1.819 -32.263 1.00 93.44 213 GLN A O 1
ATOM 1676 N N . GLU A 1 214 ? 22.877 2.656 -31.527 1.00 94.69 214 GLU A N 1
ATOM 1677 C CA . GLU A 1 214 ? 22.483 3.186 -32.836 1.00 94.69 214 GLU A CA 1
ATOM 1678 C C . GLU A 1 214 ? 23.476 4.224 -33.367 1.00 94.69 214 GLU A C 1
ATOM 1680 O O . GLU A 1 214 ? 23.762 4.257 -34.564 1.00 94.69 214 GLU A O 1
ATOM 1685 N N . ARG A 1 215 ? 24.004 5.100 -32.501 1.00 93.88 215 ARG A N 1
ATOM 1686 C CA . ARG A 1 215 ? 25.030 6.079 -32.891 1.00 93.88 215 ARG A CA 1
ATOM 1687 C C . ARG A 1 215 ? 26.325 5.391 -33.301 1.00 93.88 215 ARG A C 1
ATOM 1689 O O . ARG A 1 215 ? 26.911 5.801 -34.299 1.00 93.88 215 ARG A O 1
ATOM 1696 N N . GLN A 1 216 ? 26.749 4.359 -32.573 1.00 93.19 216 GLN A N 1
ATOM 1697 C CA . GLN A 1 216 ? 27.934 3.570 -32.908 1.00 93.19 216 GLN A CA 1
ATOM 1698 C C . GLN A 1 216 ? 27.753 2.844 -34.248 1.00 93.19 216 GLN A C 1
ATOM 1700 O O . GLN A 1 216 ? 28.602 2.981 -35.125 1.00 93.19 216 GLN A O 1
ATOM 1705 N N . GLN A 1 217 ? 26.610 2.186 -34.463 1.00 94.00 217 GLN A N 1
ATOM 1706 C CA . GLN A 1 217 ? 26.283 1.525 -35.732 1.00 94.00 217 GLN A CA 1
ATOM 1707 C C . GLN A 1 217 ? 26.226 2.514 -36.901 1.00 94.00 217 GLN A C 1
ATOM 1709 O O . GLN A 1 217 ? 26.789 2.252 -37.961 1.00 94.00 217 GLN A O 1
ATOM 1714 N N . LYS A 1 218 ? 25.595 3.682 -36.718 1.00 94.44 218 LYS A N 1
ATOM 1715 C CA . LYS A 1 218 ? 25.569 4.743 -37.740 1.00 94.44 218 LYS A CA 1
ATOM 1716 C C . LYS A 1 218 ? 26.973 5.273 -38.034 1.00 94.44 218 LYS A C 1
ATOM 1718 O O . LYS A 1 218 ? 27.316 5.464 -39.196 1.00 94.44 218 LYS A O 1
ATOM 1723 N N . ALA A 1 219 ? 27.801 5.485 -37.011 1.00 92.75 219 ALA A N 1
ATOM 1724 C CA . ALA A 1 219 ? 29.183 5.925 -37.190 1.00 92.75 219 ALA A CA 1
ATOM 1725 C C . ALA A 1 219 ? 30.026 4.883 -37.946 1.00 92.75 219 ALA A C 1
ATOM 1727 O O . ALA A 1 219 ? 30.810 5.245 -38.824 1.00 92.75 219 ALA A O 1
ATOM 1728 N N . GLU A 1 220 ? 29.836 3.597 -37.654 1.00 94.25 220 GLU A N 1
ATOM 1729 C CA . GLU A 1 220 ? 30.497 2.500 -38.361 1.00 94.25 220 GLU A CA 1
ATOM 1730 C C . GLU A 1 220 ? 30.027 2.393 -39.817 1.00 94.25 220 GLU A C 1
ATOM 1732 O O . GLU A 1 220 ? 30.859 2.308 -40.718 1.00 94.25 220 GLU A O 1
ATOM 1737 N N . GLN A 1 221 ? 28.721 2.504 -40.075 1.00 93.12 221 GLN A N 1
ATOM 1738 C CA . GLN A 1 221 ? 28.177 2.546 -41.436 1.00 93.12 221 GLN A CA 1
ATOM 1739 C C . GLN A 1 221 ? 28.758 3.709 -42.244 1.00 93.12 221 GLN A C 1
ATOM 1741 O O . GLN A 1 221 ? 29.199 3.500 -43.371 1.00 93.12 221 GLN A O 1
ATOM 1746 N N . ILE A 1 222 ? 28.838 4.909 -41.657 1.00 93.44 222 ILE A N 1
ATOM 1747 C CA . ILE A 1 222 ? 29.469 6.075 -42.294 1.00 93.44 222 ILE A CA 1
ATOM 1748 C C . ILE A 1 222 ? 30.946 5.792 -42.598 1.00 93.44 222 ILE A C 1
ATOM 1750 O O . ILE A 1 222 ? 31.443 6.167 -43.661 1.00 93.44 222 ILE A O 1
ATOM 1754 N N . LYS A 1 223 ? 31.664 5.116 -41.693 1.00 94.38 223 LYS A N 1
ATOM 1755 C CA . LYS A 1 223 ? 33.071 4.746 -41.897 1.00 94.38 223 LYS A CA 1
ATOM 1756 C C . LYS A 1 223 ? 33.234 3.752 -43.050 1.00 94.38 223 LYS A C 1
ATOM 1758 O O . LYS A 1 223 ? 34.096 3.969 -43.899 1.00 94.38 223 LYS A O 1
ATOM 1763 N N . ILE A 1 224 ? 32.392 2.720 -43.107 1.00 92.50 224 ILE A N 1
ATOM 1764 C CA . ILE A 1 224 ? 32.373 1.733 -44.195 1.00 92.50 224 ILE A CA 1
ATOM 1765 C C . ILE A 1 224 ? 32.026 2.412 -45.523 1.00 92.50 224 ILE A C 1
ATOM 1767 O O . ILE A 1 224 ? 32.683 2.173 -46.533 1.00 92.50 224 ILE A O 1
ATOM 1771 N N . GLU A 1 225 ? 31.016 3.284 -45.543 1.00 93.75 225 GLU A N 1
ATOM 1772 C CA . GLU A 1 225 ? 30.625 4.010 -46.753 1.00 93.75 225 GLU A CA 1
ATOM 1773 C C . GLU A 1 225 ? 31.755 4.920 -47.248 1.00 93.75 225 GLU A C 1
ATOM 1775 O O . GLU A 1 225 ? 32.045 4.955 -48.444 1.00 93.75 225 GLU A O 1
ATOM 1780 N N . LYS A 1 226 ? 32.447 5.610 -46.334 1.00 94.81 226 LYS A N 1
ATOM 1781 C CA . LYS A 1 226 ? 33.617 6.424 -46.672 1.00 94.81 226 LYS A CA 1
ATOM 1782 C C . LYS A 1 226 ? 34.743 5.576 -47.268 1.00 94.81 226 LYS A C 1
ATOM 1784 O O . LYS A 1 226 ? 35.264 5.948 -48.312 1.00 94.81 226 LYS A O 1
ATOM 1789 N N . GLN A 1 227 ? 35.065 4.428 -46.666 1.00 92.19 227 GLN A N 1
ATOM 1790 C CA . GLN A 1 227 ? 36.066 3.499 -47.205 1.00 92.19 227 GLN A CA 1
ATOM 1791 C C . GLN A 1 227 ? 35.701 3.028 -48.615 1.00 92.19 227 GLN A C 1
ATOM 1793 O O . GLN A 1 227 ? 36.541 3.094 -49.505 1.00 92.19 227 GLN A O 1
ATOM 1798 N N . LYS A 1 228 ? 34.437 2.659 -48.855 1.00 92.75 228 LYS A N 1
ATOM 1799 C CA . LYS A 1 228 ? 33.964 2.281 -50.196 1.00 92.75 228 LYS A CA 1
ATOM 1800 C C . LYS A 1 228 ? 34.112 3.414 -51.211 1.00 92.75 228 LYS A C 1
ATOM 1802 O O . LYS A 1 228 ? 34.530 3.167 -52.337 1.00 92.75 228 LYS A O 1
ATOM 1807 N N . ARG A 1 229 ? 33.792 4.658 -50.830 1.00 91.50 229 ARG A N 1
ATOM 1808 C CA . ARG A 1 229 ? 33.986 5.829 -51.705 1.00 91.50 229 ARG A CA 1
ATOM 1809 C C . ARG A 1 229 ? 35.465 6.072 -52.007 1.00 91.50 229 ARG A C 1
ATOM 1811 O O . ARG A 1 229 ? 35.802 6.389 -53.146 1.00 91.50 229 ARG A O 1
ATOM 1818 N N . ASP A 1 230 ? 36.333 5.911 -51.011 1.00 90.56 230 ASP A N 1
ATOM 1819 C CA . ASP A 1 230 ? 37.781 6.066 -51.170 1.00 90.56 230 ASP A CA 1
ATOM 1820 C C . ASP A 1 230 ? 38.366 4.953 -52.068 1.00 90.56 230 ASP A C 1
ATOM 1822 O O . ASP A 1 230 ? 39.162 5.246 -52.963 1.00 90.56 230 ASP A O 1
ATOM 1826 N N . GLU A 1 231 ? 37.918 3.702 -51.911 1.00 91.38 231 GLU A N 1
ATOM 1827 C CA . GLU A 1 231 ? 38.266 2.562 -52.776 1.00 91.38 231 GLU A CA 1
ATOM 1828 C C . GLU A 1 231 ? 37.773 2.757 -54.216 1.00 91.38 231 GLU A C 1
ATOM 1830 O O . GLU A 1 231 ? 38.533 2.558 -55.163 1.00 91.38 231 GLU A O 1
ATOM 1835 N N . GLU A 1 232 ? 36.531 3.210 -54.409 1.00 92.56 232 GLU A N 1
ATOM 1836 C CA . GLU A 1 232 ? 35.984 3.503 -55.737 1.00 92.56 232 GLU A CA 1
ATOM 1837 C C . GLU A 1 232 ? 36.757 4.644 -56.417 1.00 92.56 232 GLU A C 1
ATOM 1839 O O . GLU A 1 232 ? 37.061 4.582 -57.612 1.00 92.56 232 GLU A O 1
ATOM 1844 N N . ALA A 1 233 ? 37.125 5.685 -55.664 1.00 90.69 233 ALA A N 1
ATOM 1845 C CA . ALA A 1 233 ? 37.954 6.775 -56.165 1.00 90.69 233 ALA A CA 1
ATOM 1846 C C . ALA A 1 233 ? 39.371 6.297 -56.527 1.00 90.69 233 ALA A C 1
ATOM 1848 O O . ALA A 1 233 ? 39.918 6.735 -57.544 1.00 90.69 233 ALA A O 1
ATOM 1849 N N . ALA A 1 234 ? 39.959 5.394 -55.737 1.00 90.81 234 ALA A N 1
ATOM 1850 C CA . ALA A 1 234 ? 41.249 4.777 -56.033 1.00 90.81 234 ALA A CA 1
ATOM 1851 C C . ALA A 1 234 ? 41.181 3.902 -57.296 1.00 90.81 234 ALA A C 1
ATOM 1853 O O . ALA A 1 234 ? 42.005 4.077 -58.194 1.00 90.81 234 ALA A O 1
ATOM 1854 N N . ALA A 1 235 ? 40.154 3.058 -57.427 1.00 91.31 235 ALA A N 1
ATOM 1855 C CA . ALA A 1 235 ? 39.922 2.234 -58.612 1.00 91.31 235 ALA A CA 1
ATOM 1856 C C . ALA A 1 235 ? 39.704 3.091 -59.871 1.00 91.31 235 ALA A C 1
ATOM 1858 O O . ALA A 1 235 ? 40.273 2.814 -60.926 1.00 91.31 235 ALA A O 1
ATOM 1859 N N . LYS A 1 236 ? 38.950 4.196 -59.767 1.00 91.19 236 LYS A N 1
ATOM 1860 C CA . LYS A 1 236 ? 38.782 5.165 -60.865 1.00 91.19 236 LYS A CA 1
ATOM 1861 C C . LYS A 1 236 ? 40.103 5.821 -61.271 1.00 91.19 236 LYS A C 1
ATOM 1863 O O . LYS A 1 236 ? 40.336 6.009 -62.465 1.00 91.19 236 LYS A O 1
ATOM 1868 N N . LYS A 1 237 ? 40.967 6.165 -60.309 1.00 90.62 237 LYS A N 1
ATOM 1869 C CA . LYS A 1 237 ? 42.310 6.702 -60.591 1.00 90.62 237 LYS A CA 1
ATOM 1870 C C . LYS A 1 237 ? 43.192 5.667 -61.288 1.00 90.62 237 LYS A C 1
ATOM 1872 O O . LYS A 1 237 ? 43.787 6.010 -62.304 1.00 90.62 237 LYS A O 1
ATOM 1877 N N . GLN A 1 238 ? 43.213 4.425 -60.804 1.00 89.12 238 GLN A N 1
ATOM 1878 C CA . GLN A 1 238 ? 43.958 3.323 -61.424 1.00 89.12 238 GLN A CA 1
ATOM 1879 C C . GLN A 1 238 ? 43.482 3.063 -62.857 1.00 89.12 238 GLN A C 1
ATOM 1881 O O . GLN A 1 238 ? 44.286 3.103 -63.780 1.00 89.12 238 GLN A O 1
ATOM 1886 N N . ALA A 1 239 ? 42.171 2.946 -63.084 1.00 90.00 239 ALA A N 1
ATOM 1887 C CA . ALA A 1 239 ? 41.617 2.764 -64.427 1.00 90.00 239 ALA A CA 1
ATOM 1888 C C . ALA A 1 239 ? 41.934 3.945 -65.368 1.00 90.00 239 ALA A C 1
ATOM 1890 O O . ALA A 1 239 ? 42.136 3.763 -66.570 1.00 90.00 239 ALA A O 1
ATOM 1891 N N . ALA A 1 240 ? 41.976 5.178 -64.851 1.00 90.69 240 ALA A N 1
ATOM 1892 C CA . ALA A 1 240 ? 42.391 6.342 -65.632 1.00 90.69 240 ALA A CA 1
ATOM 1893 C C . ALA A 1 240 ? 43.894 6.314 -65.964 1.00 90.69 240 ALA A C 1
ATOM 1895 O O . ALA A 1 240 ? 44.285 6.742 -67.051 1.00 90.69 240 ALA A O 1
ATOM 1896 N N . GLU A 1 241 ? 44.731 5.819 -65.054 1.00 90.69 241 GLU A N 1
ATOM 1897 C CA . GLU A 1 241 ? 46.167 5.647 -65.266 1.00 90.69 241 GLU A CA 1
ATOM 1898 C C . GLU A 1 241 ? 46.467 4.527 -66.269 1.00 90.69 241 GLU A C 1
ATOM 1900 O O . GLU A 1 241 ? 47.207 4.762 -67.220 1.00 90.69 241 GLU A O 1
ATOM 1905 N N . GLU A 1 242 ? 45.804 3.375 -66.165 1.00 90.31 242 GLU A N 1
ATOM 1906 C CA . GLU A 1 242 ? 45.884 2.282 -67.145 1.00 90.31 242 GLU A CA 1
ATOM 1907 C C . GLU A 1 242 ? 45.447 2.736 -68.544 1.00 90.31 242 GLU A C 1
ATOM 1909 O O . GLU A 1 242 ? 46.087 2.413 -69.548 1.00 90.31 242 GLU A O 1
ATOM 1914 N N . LYS A 1 243 ? 44.392 3.558 -68.645 1.00 89.12 243 LYS A N 1
ATOM 1915 C CA . LYS A 1 243 ? 43.989 4.176 -69.921 1.00 89.12 243 LYS A CA 1
ATOM 1916 C C . LYS A 1 243 ? 45.062 5.110 -70.479 1.00 89.12 243 LYS A C 1
ATOM 1918 O O . LYS A 1 243 ? 45.281 5.132 -71.688 1.00 89.12 243 LYS A O 1
ATOM 1923 N N . LYS A 1 244 ? 45.749 5.876 -69.626 1.00 90.19 244 LYS A N 1
ATOM 1924 C CA . LYS A 1 244 ? 46.875 6.723 -70.056 1.00 90.19 244 LYS A CA 1
ATOM 1925 C C . LYS A 1 244 ? 48.068 5.881 -70.507 1.00 90.19 244 LYS A C 1
ATOM 1927 O O . LYS A 1 244 ? 48.656 6.197 -71.538 1.00 90.19 244 LYS A O 1
ATOM 1932 N N . GLN A 1 245 ? 48.403 4.823 -69.771 1.00 87.94 245 GLN A N 1
ATOM 1933 C CA . GLN A 1 245 ? 49.503 3.915 -70.100 1.00 87.94 245 GLN A CA 1
ATOM 1934 C C . GLN A 1 245 ? 49.231 3.168 -71.409 1.00 87.94 245 GLN A C 1
ATOM 1936 O O . GLN A 1 245 ? 50.044 3.239 -72.323 1.00 87.94 245 GLN A O 1
ATOM 1941 N N . SER A 1 246 ? 48.054 2.561 -71.566 1.00 88.25 246 SER A N 1
ATOM 1942 C CA . SER A 1 246 ? 47.662 1.885 -72.812 1.00 88.25 246 SER A CA 1
ATOM 1943 C C . SER A 1 246 ? 47.600 2.836 -74.014 1.00 88.25 246 SER A C 1
ATOM 1945 O O . SER A 1 246 ? 48.034 2.468 -75.104 1.00 88.25 246 SER A O 1
ATOM 1947 N N . ALA A 1 247 ? 47.147 4.084 -73.839 1.00 89.69 247 ALA A N 1
ATOM 1948 C CA . ALA A 1 247 ? 47.202 5.097 -74.896 1.00 89.69 247 ALA A CA 1
ATOM 1949 C C . ALA A 1 247 ? 48.646 5.486 -75.266 1.00 89.69 247 ALA A C 1
ATOM 1951 O O . ALA A 1 247 ? 48.957 5.679 -76.445 1.00 89.69 247 ALA A O 1
ATOM 1952 N N . LEU A 1 248 ? 49.541 5.585 -74.277 1.00 88.25 248 LEU A N 1
ATOM 1953 C CA . LEU A 1 248 ? 50.962 5.850 -74.500 1.00 88.25 248 LEU A CA 1
ATOM 1954 C C . LEU A 1 248 ? 51.638 4.681 -75.228 1.00 88.25 248 LEU A C 1
ATOM 1956 O O . LEU A 1 248 ? 52.366 4.901 -76.196 1.00 88.25 248 LEU A O 1
ATOM 1960 N N . GLU A 1 249 ? 51.358 3.446 -74.817 1.00 89.25 249 GLU A N 1
ATOM 1961 C CA . GLU A 1 249 ? 51.833 2.238 -75.491 1.00 89.25 249 GLU A CA 1
ATOM 1962 C C . GLU A 1 249 ? 51.311 2.146 -76.924 1.00 89.25 249 GLU A C 1
ATOM 1964 O O . GLU A 1 249 ? 52.091 1.879 -77.836 1.00 89.25 249 GLU A O 1
ATOM 1969 N N . ALA A 1 250 ? 50.026 2.427 -77.157 1.00 88.56 250 ALA A N 1
ATOM 1970 C CA . ALA A 1 250 ? 49.446 2.461 -78.497 1.00 88.56 250 ALA A CA 1
ATOM 1971 C C . ALA A 1 250 ? 50.130 3.517 -79.381 1.00 88.56 250 ALA A C 1
ATOM 1973 O O . ALA A 1 250 ? 50.464 3.237 -80.532 1.00 88.56 250 ALA A O 1
ATOM 1974 N N . LYS A 1 251 ? 50.415 4.707 -78.835 1.00 90.12 251 LYS A N 1
ATOM 1975 C CA . LYS A 1 251 ? 51.161 5.762 -79.538 1.00 90.12 251 LYS A CA 1
ATOM 1976 C C . LYS A 1 251 ? 52.592 5.327 -79.870 1.00 90.12 251 LYS A C 1
ATOM 1978 O O . LYS A 1 251 ? 53.065 5.587 -80.976 1.00 90.12 251 LYS A O 1
ATOM 1983 N N . ASN A 1 252 ? 53.270 4.651 -78.944 1.00 88.19 252 ASN A N 1
ATOM 1984 C CA . ASN A 1 252 ? 54.616 4.125 -79.167 1.00 88.19 252 ASN A CA 1
ATOM 1985 C C . ASN A 1 252 ? 54.617 3.009 -80.220 1.00 88.19 252 ASN A C 1
ATOM 1987 O O . ASN A 1 252 ? 55.442 3.048 -81.129 1.00 88.19 252 ASN A O 1
ATOM 1991 N N . ARG A 1 253 ? 53.660 2.071 -80.167 1.00 87.25 253 ARG A N 1
ATOM 1992 C CA . ARG A 1 253 ? 53.481 1.033 -81.197 1.00 87.25 253 ARG A CA 1
ATOM 1993 C C . ARG A 1 253 ? 53.232 1.648 -82.570 1.00 87.25 253 ARG A C 1
ATOM 1995 O O . ARG A 1 253 ? 53.917 1.281 -83.516 1.00 87.25 253 ARG A O 1
ATOM 2002 N N . ALA A 1 254 ? 52.339 2.634 -82.669 1.00 88.50 254 ALA A N 1
ATOM 2003 C CA . ALA A 1 254 ? 52.068 3.339 -83.922 1.00 88.50 254 ALA A CA 1
ATOM 2004 C C . ALA A 1 254 ? 53.310 4.063 -84.468 1.00 88.50 254 ALA A C 1
ATOM 2006 O O . ALA A 1 254 ? 53.528 4.090 -85.678 1.00 88.50 254 ALA A O 1
ATOM 2007 N N . ARG A 1 255 ? 54.153 4.629 -83.592 1.00 88.00 255 ARG A N 1
ATOM 2008 C CA . ARG A 1 255 ? 55.426 5.243 -83.992 1.00 88.00 255 ARG A CA 1
ATOM 2009 C C . ARG A 1 255 ? 56.414 4.206 -84.530 1.00 88.00 255 ARG A C 1
ATOM 2011 O O . ARG A 1 255 ? 56.985 4.443 -85.588 1.00 88.00 255 ARG A O 1
ATOM 2018 N N . VAL A 1 256 ? 56.588 3.080 -83.837 1.00 87.19 256 VAL A N 1
ATOM 2019 C CA . VAL A 1 256 ? 57.472 1.988 -84.281 1.00 87.19 256 VAL A CA 1
ATOM 2020 C C . VAL A 1 256 ? 56.981 1.400 -85.605 1.00 87.19 256 VAL A C 1
ATOM 2022 O O . VAL A 1 256 ? 57.777 1.203 -86.516 1.00 87.19 256 VAL A O 1
ATOM 2025 N N . GLU A 1 257 ? 55.673 1.187 -85.758 1.00 87.88 257 GLU A N 1
ATOM 2026 C CA . GLU A 1 257 ? 55.085 0.704 -87.010 1.00 87.88 257 GLU A CA 1
ATOM 2027 C C . GLU A 1 257 ? 55.264 1.719 -88.151 1.00 87.88 257 GLU A C 1
ATOM 2029 O O . GLU A 1 257 ? 55.610 1.345 -89.269 1.00 87.88 257 GLU A O 1
ATOM 2034 N N . ALA A 1 258 ? 55.093 3.018 -87.886 1.00 86.31 258 ALA A N 1
ATOM 2035 C CA . ALA A 1 258 ? 55.344 4.065 -88.875 1.00 86.31 258 ALA A CA 1
ATOM 2036 C C . ALA A 1 258 ? 56.829 4.156 -89.272 1.00 86.31 258 ALA A C 1
ATOM 2038 O O . ALA A 1 258 ? 57.135 4.366 -90.446 1.00 86.31 258 ALA A O 1
ATOM 2039 N N . GLU A 1 259 ? 57.751 3.995 -88.319 1.00 86.94 259 GLU A N 1
ATOM 2040 C CA . GLU A 1 259 ? 59.192 3.912 -88.582 1.00 86.94 259 GLU A CA 1
ATOM 2041 C C . GLU A 1 259 ? 59.531 2.658 -89.408 1.00 86.94 259 GLU A C 1
ATOM 2043 O O . GLU A 1 259 ? 60.255 2.770 -90.397 1.00 86.94 259 GLU A O 1
ATOM 2048 N N . ALA A 1 260 ? 58.930 1.503 -89.103 1.00 87.19 260 ALA A N 1
ATOM 2049 C CA . ALA A 1 260 ? 59.082 0.275 -89.885 1.00 87.19 260 ALA A CA 1
ATOM 2050 C C . ALA A 1 260 ? 58.572 0.441 -91.327 1.00 87.19 260 ALA A C 1
ATOM 2052 O O . ALA A 1 260 ? 59.301 0.138 -92.270 1.00 87.19 260 ALA A O 1
ATOM 2053 N N . ARG A 1 261 ? 57.377 1.021 -91.522 1.00 86.12 261 ARG A N 1
ATOM 2054 C CA . ARG A 1 261 ? 56.833 1.324 -92.861 1.00 86.12 261 ARG A CA 1
ATOM 2055 C C . ARG A 1 261 ? 57.724 2.286 -93.645 1.00 86.12 261 ARG A C 1
ATOM 2057 O O . ARG A 1 261 ? 57.922 2.096 -94.841 1.00 86.12 261 ARG A O 1
ATOM 2064 N N . ARG A 1 262 ? 58.291 3.308 -92.990 1.00 86.00 262 ARG A N 1
ATOM 2065 C CA . ARG A 1 262 ? 59.270 4.213 -93.623 1.00 86.00 262 ARG A CA 1
ATOM 2066 C C . ARG A 1 262 ? 60.534 3.467 -94.037 1.00 86.00 262 ARG A C 1
ATOM 2068 O O . ARG A 1 262 ? 61.053 3.731 -95.117 1.00 86.00 262 ARG A O 1
ATOM 2075 N N . GLN A 1 263 ? 61.018 2.544 -93.209 1.00 81.75 263 GLN A N 1
ATOM 2076 C CA . GLN A 1 263 ? 62.194 1.740 -93.528 1.00 81.75 263 GLN A CA 1
ATOM 2077 C C . GLN A 1 263 ? 61.927 0.795 -94.707 1.00 81.75 263 GLN A C 1
ATOM 2079 O O . GLN A 1 263 ? 62.750 0.701 -95.614 1.00 81.75 263 GLN A O 1
ATOM 2084 N N . GLU A 1 264 ? 60.760 0.150 -94.742 1.00 85.38 264 GLU A N 1
ATOM 2085 C CA . GLU A 1 264 ? 60.314 -0.650 -95.886 1.00 85.38 264 GLU A CA 1
ATOM 2086 C C . GLU A 1 264 ? 60.195 0.194 -97.161 1.00 85.38 264 GLU A C 1
ATOM 2088 O O . GLU A 1 264 ? 60.657 -0.227 -98.222 1.00 85.38 264 GLU A O 1
ATOM 2093 N N . GLU A 1 265 ? 59.641 1.408 -97.072 1.00 86.75 265 GLU A N 1
ATOM 2094 C CA . GLU A 1 265 ? 59.548 2.326 -98.210 1.00 86.75 265 GLU A CA 1
ATOM 2095 C C . GLU A 1 265 ? 60.935 2.765 -98.708 1.00 86.75 265 GLU A C 1
ATOM 2097 O O . GLU A 1 265 ? 61.175 2.789 -99.917 1.00 86.75 265 GLU A O 1
ATOM 2102 N N . LEU A 1 266 ? 61.870 3.074 -97.803 1.00 83.00 266 LEU A N 1
ATOM 2103 C CA . LEU A 1 266 ? 63.258 3.386 -98.154 1.00 83.00 266 LEU A CA 1
ATOM 2104 C C . LEU A 1 266 ? 63.937 2.199 -98.843 1.00 83.00 266 LEU A C 1
ATOM 2106 O O . LEU A 1 266 ? 64.508 2.376 -99.919 1.00 83.00 266 LEU A O 1
ATOM 2110 N N . ASN A 1 267 ? 63.802 0.991 -98.290 1.00 86.69 267 ASN A N 1
ATOM 2111 C CA . ASN A 1 267 ? 64.336 -0.236 -98.881 1.00 86.69 267 ASN A CA 1
ATOM 2112 C C . ASN A 1 267 ? 63.737 -0.495 -100.273 1.00 86.69 267 ASN A C 1
ATOM 2114 O O . ASN A 1 267 ? 64.460 -0.853 -101.205 1.00 86.69 267 ASN A O 1
ATOM 2118 N N . ARG A 1 268 ? 62.431 -0.257 -100.454 1.00 88.56 268 ARG A N 1
ATOM 2119 C CA . ARG A 1 268 ? 61.759 -0.355 -101.756 1.00 88.56 268 ARG A CA 1
ATOM 2120 C C . ARG A 1 268 ? 62.298 0.674 -102.748 1.00 88.56 268 ARG A C 1
ATOM 2122 O O . ARG A 1 268 ? 62.609 0.312 -103.878 1.00 88.56 268 ARG A O 1
ATOM 2129 N N . ARG A 1 269 ? 62.458 1.938 -102.343 1.00 83.38 269 ARG A N 1
ATOM 2130 C CA . ARG A 1 269 ? 63.047 2.989 -103.194 1.00 83.38 269 ARG A CA 1
ATOM 2131 C C . ARG A 1 269 ? 64.498 2.679 -103.557 1.00 83.38 269 ARG A C 1
ATOM 2133 O O . ARG A 1 269 ? 64.913 2.963 -104.678 1.00 83.38 269 ARG A O 1
ATOM 2140 N N . GLU A 1 270 ? 65.278 2.104 -102.645 1.00 81.94 270 GLU A N 1
ATOM 2141 C CA . GLU A 1 270 ? 66.634 1.636 -102.939 1.00 81.94 270 GLU A CA 1
ATOM 2142 C C . GLU A 1 270 ? 66.641 0.466 -103.924 1.00 81.94 270 GLU A C 1
ATOM 2144 O O . GLU A 1 270 ? 67.436 0.480 -104.864 1.00 81.94 270 GLU A O 1
ATOM 2149 N N . ALA A 1 271 ? 65.744 -0.509 -103.760 1.00 81.62 271 ALA A N 1
ATOM 2150 C CA . ALA A 1 271 ? 65.574 -1.604 -104.711 1.00 81.62 271 ALA A CA 1
ATOM 2151 C C . ALA A 1 271 ? 65.165 -1.081 -106.099 1.00 81.62 271 ALA A C 1
ATOM 2153 O O . ALA A 1 271 ? 65.765 -1.467 -107.099 1.00 81.62 271 ALA A O 1
ATOM 2154 N N . GLU A 1 272 ? 64.230 -0.128 -106.169 1.00 83.44 272 GLU A N 1
ATOM 2155 C CA . GLU A 1 272 ? 63.836 0.543 -107.415 1.00 83.44 272 GLU A CA 1
ATOM 2156 C C . GLU A 1 272 ? 64.997 1.336 -108.041 1.00 83.44 272 GLU A C 1
ATOM 2158 O O . GLU A 1 272 ? 65.173 1.314 -109.259 1.00 83.44 272 GLU A O 1
ATOM 2163 N N . ARG A 1 273 ? 65.830 2.016 -107.237 1.00 80.81 273 ARG A N 1
ATOM 2164 C CA . ARG A 1 273 ? 67.043 2.702 -107.722 1.00 80.81 273 ARG A CA 1
ATOM 2165 C C . ARG A 1 273 ? 68.072 1.718 -108.271 1.00 80.81 273 ARG A C 1
ATOM 2167 O O . ARG A 1 273 ? 68.634 1.985 -109.331 1.00 80.81 273 ARG A O 1
ATOM 2174 N N . LYS A 1 274 ? 68.306 0.593 -107.587 1.00 82.00 274 LYS A N 1
ATOM 2175 C CA . LYS A 1 274 ? 69.202 -0.477 -108.055 1.00 82.00 274 LYS A CA 1
ATOM 2176 C C . LYS A 1 274 ? 68.688 -1.088 -109.360 1.00 82.00 274 LYS A C 1
ATOM 2178 O O . LYS A 1 274 ? 69.453 -1.158 -110.314 1.00 82.00 274 LYS A O 1
ATOM 2183 N N . ALA A 1 275 ? 67.393 -1.394 -109.446 1.00 78.31 275 ALA A N 1
ATOM 2184 C CA . ALA A 1 275 ? 66.761 -1.908 -110.661 1.00 78.31 275 ALA A CA 1
ATOM 2185 C C . ALA A 1 275 ? 66.846 -0.913 -111.835 1.00 78.31 275 ALA A C 1
ATOM 2187 O O . ALA A 1 275 ? 67.175 -1.303 -112.951 1.00 78.31 275 ALA A O 1
ATOM 2188 N N . LYS A 1 276 ? 66.623 0.390 -111.598 1.00 80.50 276 LYS A N 1
ATOM 2189 C CA . LYS A 1 276 ? 66.807 1.433 -112.627 1.00 80.50 276 LYS A CA 1
ATOM 2190 C C . LYS A 1 276 ? 68.265 1.577 -113.063 1.00 80.50 276 LYS A C 1
ATOM 2192 O O . LYS A 1 276 ? 68.522 1.766 -114.248 1.00 80.50 276 LYS A O 1
ATOM 2197 N N . ALA A 1 277 ? 69.216 1.501 -112.133 1.00 77.38 277 ALA A N 1
ATOM 2198 C CA . ALA A 1 277 ? 70.641 1.545 -112.455 1.00 77.38 277 ALA A CA 1
ATOM 2199 C C . ALA A 1 277 ? 71.070 0.323 -113.284 1.00 77.38 277 ALA A C 1
ATOM 2201 O O . ALA A 1 277 ? 71.842 0.463 -114.231 1.00 77.38 277 ALA A O 1
ATOM 2202 N N . GLU A 1 278 ? 70.532 -0.854 -112.967 1.00 79.75 278 GLU A N 1
ATOM 2203 C CA . GLU A 1 278 ? 70.752 -2.088 -113.718 1.00 79.75 278 GLU A CA 1
ATOM 2204 C C . GLU A 1 278 ? 70.132 -2.014 -115.120 1.00 79.75 278 GLU A C 1
ATOM 2206 O O . GLU A 1 278 ? 70.823 -2.262 -116.104 1.00 79.75 278 GLU A O 1
ATOM 2211 N N . GLN A 1 279 ? 68.886 -1.545 -115.243 1.00 73.50 279 GLN A N 1
ATOM 2212 C CA . GLN A 1 279 ? 68.254 -1.286 -116.542 1.00 73.50 279 GLN A CA 1
ATOM 2213 C C . GLN A 1 279 ? 69.041 -0.274 -117.381 1.00 73.50 279 GLN A C 1
ATOM 2215 O O . GLN A 1 279 ? 69.254 -0.504 -118.568 1.00 73.50 279 GLN A O 1
ATOM 2220 N N . ALA A 1 280 ? 69.531 0.814 -116.780 1.00 76.75 280 ALA A N 1
ATOM 2221 C CA . ALA A 1 280 ? 70.364 1.793 -117.477 1.00 76.75 280 ALA A CA 1
ATOM 2222 C C . ALA A 1 280 ? 71.709 1.195 -117.931 1.00 76.75 280 ALA A C 1
ATOM 2224 O O . ALA A 1 280 ? 72.229 1.569 -118.984 1.00 76.75 280 ALA A O 1
ATOM 2225 N N . LYS A 1 281 ? 72.275 0.254 -117.162 1.00 77.62 281 LYS A N 1
ATOM 2226 C CA . LYS A 1 281 ? 73.490 -0.478 -117.535 1.00 77.62 281 LYS A CA 1
ATOM 2227 C C . LYS A 1 281 ? 73.229 -1.408 -118.723 1.00 77.62 281 LYS A C 1
ATOM 2229 O O . LYS A 1 281 ? 73.967 -1.327 -119.701 1.00 77.62 281 LYS A O 1
ATOM 2234 N N . ILE A 1 282 ? 72.139 -2.176 -118.680 1.00 76.12 282 ILE A N 1
ATOM 2235 C CA . ILE A 1 282 ? 71.683 -3.033 -119.786 1.00 76.12 282 ILE A CA 1
ATOM 2236 C C . ILE A 1 282 ? 71.407 -2.192 -121.042 1.00 76.12 282 ILE A C 1
ATOM 2238 O O . ILE A 1 282 ? 71.835 -2.545 -122.136 1.00 76.12 282 ILE A O 1
ATOM 2242 N N . GLU A 1 283 ? 70.744 -1.039 -120.913 1.00 79.50 283 GLU A N 1
ATOM 2243 C CA . GLU A 1 283 ? 70.470 -0.145 -122.045 1.00 79.50 283 GLU A CA 1
ATOM 2244 C C . GLU A 1 283 ? 71.762 0.432 -122.646 1.00 79.50 283 GLU A C 1
ATOM 2246 O O . GLU A 1 283 ? 71.896 0.550 -123.867 1.00 79.50 283 GLU A O 1
ATOM 2251 N N . LYS A 1 284 ? 72.745 0.774 -121.804 1.00 77.50 284 LYS A N 1
ATOM 2252 C CA . LYS A 1 284 ? 74.055 1.263 -122.250 1.00 77.50 284 LYS A CA 1
ATOM 2253 C C . LYS A 1 284 ? 74.856 0.168 -122.958 1.00 77.50 284 LYS A C 1
ATOM 2255 O O . LYS A 1 284 ? 75.462 0.456 -123.988 1.00 77.50 284 LYS A O 1
ATOM 2260 N N . GLU A 1 285 ? 74.828 -1.060 -122.446 1.00 75.81 285 GLU A N 1
ATOM 2261 C CA . GLU A 1 285 ? 75.432 -2.238 -123.083 1.00 75.81 285 GLU A CA 1
ATOM 2262 C C . GLU A 1 285 ? 74.766 -2.531 -124.432 1.00 75.81 285 GLU A C 1
ATOM 2264 O O . GLU A 1 285 ? 75.461 -2.647 -125.440 1.00 75.81 285 GLU A O 1
ATOM 2269 N N . ARG A 1 286 ? 73.430 -2.484 -124.504 1.00 74.12 286 ARG A N 1
ATOM 2270 C CA . ARG A 1 286 ? 72.684 -2.644 -125.758 1.00 74.12 286 ARG A CA 1
ATOM 2271 C C . ARG A 1 286 ? 73.023 -1.558 -126.785 1.00 74.12 286 ARG A C 1
ATOM 2273 O O . ARG A 1 286 ? 73.237 -1.866 -127.953 1.00 74.12 286 ARG A O 1
ATOM 2280 N N . LYS A 1 287 ? 73.149 -0.289 -126.374 1.00 77.19 287 LYS A N 1
ATOM 2281 C CA . LYS A 1 287 ? 73.605 0.804 -127.263 1.00 77.19 287 LYS A CA 1
ATOM 2282 C C . LYS A 1 287 ? 75.054 0.611 -127.725 1.00 77.19 287 LYS A C 1
ATOM 2284 O O . LYS A 1 287 ? 75.395 0.976 -128.852 1.00 77.19 287 LYS A O 1
ATOM 2289 N N . GLN A 1 288 ? 75.921 0.053 -126.879 1.00 76.56 288 GLN A N 1
ATOM 2290 C CA . GLN A 1 288 ? 77.296 -0.284 -127.257 1.00 76.56 288 GLN A CA 1
ATOM 2291 C C . GLN A 1 288 ? 77.347 -1.448 -128.252 1.00 76.56 288 GLN A C 1
ATOM 2293 O O . GLN A 1 288 ? 78.112 -1.374 -129.217 1.00 76.56 288 GLN A O 1
ATOM 2298 N N . GLU A 1 289 ? 76.513 -2.471 -128.072 1.00 71.12 289 GLU A N 1
ATOM 2299 C CA . GLU A 1 289 ? 76.330 -3.555 -129.039 1.00 71.12 289 GLU A CA 1
ATOM 2300 C C . GLU A 1 289 ? 75.756 -3.051 -130.360 1.00 71.12 289 GLU A C 1
ATOM 2302 O O . GLU A 1 289 ? 76.330 -3.331 -131.408 1.00 71.12 289 GLU A O 1
ATOM 2307 N N . GLU A 1 290 ? 74.708 -2.226 -130.342 1.00 71.25 290 GLU A N 1
ATOM 2308 C CA . GLU A 1 290 ? 74.154 -1.610 -131.553 1.00 71.25 290 GLU A CA 1
ATOM 2309 C C . GLU A 1 290 ? 75.227 -0.789 -132.297 1.00 71.25 290 GLU A C 1
ATOM 2311 O O . GLU A 1 290 ? 75.321 -0.845 -133.525 1.00 71.25 290 GLU A O 1
ATOM 2316 N N . CYS A 1 291 ? 76.106 -0.083 -131.575 1.00 72.69 291 CYS A N 1
ATOM 2317 C CA . CYS A 1 291 ? 77.233 0.641 -132.167 1.00 72.69 291 CYS A CA 1
ATOM 2318 C C . CYS A 1 291 ? 78.319 -0.300 -132.724 1.00 72.69 291 CYS A C 1
ATOM 2320 O O . CYS A 1 291 ? 78.884 -0.019 -133.786 1.00 72.69 291 CYS A O 1
ATOM 2322 N N . ARG A 1 292 ? 78.596 -1.432 -132.060 1.00 73.75 292 ARG A N 1
ATOM 2323 C CA . ARG A 1 292 ? 79.495 -2.484 -132.570 1.00 73.75 292 ARG A CA 1
ATOM 2324 C C . ARG A 1 292 ? 78.946 -3.116 -133.845 1.00 73.75 292 ARG A C 1
ATOM 2326 O O . ARG A 1 292 ? 79.659 -3.117 -134.843 1.00 73.75 292 ARG A O 1
ATOM 2333 N N . ILE A 1 293 ? 77.680 -3.525 -133.851 1.00 73.62 293 ILE A N 1
ATOM 2334 C CA . ILE A 1 293 ? 76.989 -4.083 -135.021 1.00 73.62 293 ILE A CA 1
ATOM 2335 C C . ILE A 1 293 ? 76.977 -3.065 -136.165 1.00 73.62 293 ILE A C 1
ATOM 2337 O O . ILE A 1 293 ? 77.218 -3.418 -137.314 1.00 73.62 293 ILE A O 1
ATOM 2341 N N . LYS A 1 294 ? 76.745 -1.777 -135.880 1.00 74.81 294 LYS A N 1
ATOM 2342 C CA . LYS A 1 294 ? 76.767 -0.721 -136.905 1.00 74.81 294 LYS A CA 1
ATOM 2343 C C . LYS A 1 294 ? 78.166 -0.515 -137.496 1.00 74.81 294 LYS A C 1
ATOM 2345 O O . LYS A 1 294 ? 78.290 -0.343 -138.707 1.00 74.81 294 LYS A O 1
ATOM 2350 N N . LYS A 1 295 ? 79.220 -0.566 -136.672 1.00 73.44 295 LYS A N 1
ATOM 2351 C CA . LYS A 1 295 ? 80.619 -0.524 -137.137 1.00 73.44 295 LYS A CA 1
ATOM 2352 C C . LYS A 1 295 ? 80.997 -1.770 -137.936 1.00 73.44 295 LYS A C 1
ATOM 2354 O O . LYS A 1 295 ? 81.697 -1.645 -138.934 1.00 73.44 295 LYS A O 1
ATOM 2359 N N . GLU A 1 296 ? 80.525 -2.940 -137.525 1.00 70.50 296 GLU A N 1
ATOM 2360 C CA . GLU A 1 296 ? 80.768 -4.208 -138.210 1.00 70.50 296 GLU A CA 1
ATOM 2361 C C . GLU A 1 296 ? 80.041 -4.265 -139.558 1.00 70.50 296 GLU A C 1
ATOM 2363 O O . GLU A 1 296 ? 80.674 -4.535 -140.573 1.00 70.50 296 GLU A O 1
ATOM 2368 N N . LYS A 1 297 ? 78.765 -3.861 -139.618 1.00 69.56 297 LYS A N 1
ATOM 2369 C CA . LYS A 1 297 ? 78.027 -3.687 -140.880 1.00 69.56 297 LYS A CA 1
ATOM 2370 C C . LYS A 1 297 ? 78.710 -2.689 -141.810 1.00 69.56 297 LYS A C 1
ATOM 2372 O O . LYS A 1 297 ? 78.852 -2.977 -142.990 1.00 69.56 297 LYS A O 1
ATOM 2377 N N . ALA A 1 298 ? 79.195 -1.557 -141.294 1.00 70.12 298 ALA A N 1
ATOM 2378 C CA . ALA A 1 298 ? 79.940 -0.584 -142.097 1.00 70.12 298 ALA A CA 1
ATOM 2379 C C . ALA A 1 298 ? 81.298 -1.123 -142.586 1.00 70.12 298 ALA A C 1
ATOM 2381 O O . ALA A 1 298 ? 81.791 -0.704 -143.634 1.00 70.12 298 ALA A O 1
ATOM 2382 N N . ARG A 1 299 ? 81.922 -2.040 -141.838 1.00 71.44 299 ARG A N 1
ATOM 2383 C CA . ARG A 1 299 ? 83.167 -2.706 -142.229 1.00 71.44 299 ARG A CA 1
ATOM 2384 C C . ARG A 1 299 ? 82.916 -3.766 -143.303 1.00 71.44 299 ARG A C 1
ATOM 2386 O O . ARG A 1 299 ? 83.603 -3.731 -144.315 1.00 71.44 299 ARG A O 1
ATOM 2393 N N . LEU A 1 300 ? 81.888 -4.596 -143.138 1.00 69.06 300 LEU A N 1
ATOM 2394 C CA . LEU A 1 300 ? 81.438 -5.562 -144.145 1.00 69.06 300 LEU A CA 1
ATOM 2395 C C . LEU A 1 300 ? 80.953 -4.868 -145.423 1.00 69.06 300 LEU A C 1
ATOM 2397 O O . LEU A 1 300 ? 81.228 -5.338 -146.518 1.00 69.06 300 LEU A O 1
ATOM 2401 N N . GLU A 1 301 ? 80.292 -3.713 -145.317 1.00 68.75 301 GLU A N 1
ATOM 2402 C CA . GLU A 1 301 ? 79.901 -2.912 -146.482 1.00 68.75 301 GLU A CA 1
ATOM 2403 C C . GLU A 1 301 ? 81.123 -2.311 -147.197 1.00 68.75 301 GLU A C 1
ATOM 2405 O O . GLU A 1 301 ? 81.160 -2.259 -148.426 1.00 68.75 301 GLU A O 1
ATOM 2410 N N . LYS A 1 302 ? 82.155 -1.893 -146.449 1.00 68.31 302 LYS A N 1
ATOM 2411 C CA . LYS A 1 302 ? 83.443 -1.470 -147.025 1.00 68.31 302 LYS A CA 1
ATOM 2412 C C . LYS A 1 302 ? 84.208 -2.629 -147.661 1.00 68.31 302 LYS A C 1
ATOM 2414 O O . LYS A 1 302 ? 84.874 -2.399 -148.664 1.00 68.31 302 LYS A O 1
ATOM 2419 N N . GLU A 1 303 ? 84.136 -3.831 -147.100 1.00 67.50 303 GLU A N 1
ATOM 2420 C CA . GLU A 1 303 ? 84.729 -5.038 -147.686 1.00 67.50 303 GLU A CA 1
ATOM 2421 C C . GLU A 1 303 ? 83.970 -5.451 -148.955 1.00 67.50 303 GLU A C 1
ATOM 2423 O O . GLU A 1 303 ? 84.609 -5.580 -149.993 1.00 67.50 303 GLU A O 1
ATOM 2428 N N . ARG A 1 304 ? 82.627 -5.445 -148.958 1.00 64.31 304 ARG A N 1
ATOM 2429 C CA . ARG A 1 304 ? 81.812 -5.619 -150.179 1.00 64.31 304 ARG A CA 1
ATOM 2430 C C . ARG A 1 304 ? 82.149 -4.601 -151.267 1.00 64.31 304 ARG A C 1
ATOM 2432 O O . ARG A 1 304 ? 82.299 -4.969 -152.424 1.00 64.31 304 ARG A O 1
ATOM 2439 N N . LYS A 1 305 ? 82.297 -3.321 -150.905 1.00 62.47 305 LYS A N 1
ATOM 2440 C CA . LYS A 1 305 ? 82.677 -2.249 -151.846 1.00 62.47 305 LYS A CA 1
ATOM 2441 C C . LYS A 1 305 ? 84.117 -2.382 -152.353 1.00 62.47 305 LYS A C 1
ATOM 2443 O O . LYS A 1 305 ? 84.414 -1.885 -153.433 1.00 62.47 305 LYS A O 1
ATOM 2448 N N . LYS A 1 306 ? 85.011 -3.030 -151.597 1.00 61.56 306 LYS A N 1
ATOM 2449 C CA . LYS A 1 306 ? 86.367 -3.366 -152.055 1.00 61.56 306 LYS A CA 1
ATOM 2450 C C . LYS A 1 306 ? 86.363 -4.588 -152.973 1.00 61.56 306 LYS A C 1
ATOM 2452 O O . LYS A 1 306 ? 87.015 -4.527 -154.004 1.00 61.56 306 LYS A O 1
ATOM 2457 N N . GLU A 1 307 ? 85.589 -5.626 -152.662 1.00 61.28 307 GLU A N 1
ATOM 2458 C CA . GLU A 1 307 ? 85.423 -6.813 -153.515 1.00 61.28 307 GLU A CA 1
ATOM 2459 C C . GLU A 1 307 ? 84.746 -6.476 -154.858 1.00 61.28 307 GLU A C 1
ATOM 2461 O O . GLU A 1 307 ? 85.198 -6.940 -155.908 1.00 61.28 307 GLU A O 1
ATOM 2466 N N . GLU A 1 308 ? 83.738 -5.591 -154.850 1.00 58.78 308 GLU A N 1
ATOM 2467 C CA . GLU A 1 308 ? 83.100 -5.042 -156.061 1.00 58.78 308 GLU A CA 1
ATOM 2468 C C . GLU A 1 308 ? 84.067 -4.174 -156.900 1.00 58.78 308 GLU A C 1
ATOM 2470 O O . GLU A 1 308 ? 83.895 -4.080 -158.115 1.00 58.78 308 GLU A O 1
ATOM 2475 N N . ALA A 1 309 ? 85.100 -3.574 -156.291 1.00 58.53 309 ALA A N 1
ATOM 2476 C CA . ALA A 1 309 ? 86.098 -2.745 -156.981 1.00 58.53 309 ALA A CA 1
ATOM 2477 C C . ALA A 1 309 ? 87.274 -3.546 -157.576 1.00 58.53 309 ALA A C 1
ATOM 2479 O O . ALA A 1 309 ? 87.951 -3.045 -158.466 1.00 58.53 309 ALA A O 1
ATOM 2480 N N . THR A 1 310 ? 87.511 -4.779 -157.119 1.00 58.75 310 THR A N 1
ATOM 2481 C CA . THR A 1 310 ? 88.524 -5.706 -157.669 1.00 58.75 310 THR A CA 1
ATOM 2482 C C . THR A 1 310 ? 87.980 -6.678 -158.726 1.00 58.75 310 THR A C 1
ATOM 2484 O O . THR A 1 310 ? 88.752 -7.452 -159.281 1.00 58.75 310 THR A O 1
ATOM 2487 N N . SER A 1 311 ? 86.674 -6.639 -159.027 1.00 56.25 311 SER A N 1
ATOM 2488 C CA . SER A 1 311 ? 86.015 -7.484 -160.048 1.00 56.25 311 SER A CA 1
ATOM 2489 C C . SER A 1 311 ? 85.626 -6.723 -161.332 1.00 56.25 311 SER A C 1
ATOM 2491 O O . SER A 1 311 ? 84.743 -7.168 -162.067 1.00 56.25 311 SER A O 1
ATOM 2493 N N . ARG A 1 312 ? 86.254 -5.571 -161.605 1.00 49.19 312 ARG A N 1
ATOM 2494 C CA . ARG A 1 312 ? 86.125 -4.781 -162.844 1.00 49.19 312 ARG A CA 1
ATOM 2495 C C . ARG A 1 312 ? 87.499 -4.359 -163.336 1.00 49.19 312 ARG A C 1
ATOM 2497 O O . ARG A 1 312 ? 87.651 -4.292 -164.572 1.00 49.19 312 ARG A O 1
#

Sequence (312 aa):
MKDSLRLALSAVFISLFLSVISSVRADELPAAGQGAKSQEAPAVSDEVQAKETETVQQDVIEKSMPSYSLNLKQLIKEAQVNIKKVDAQIKEQEVLKRNQEREAKVKELFSKGNDLYGNGLLQEARAAWQEAIGITKDPEMSGYIKEAEKKALEEERAKEEEQARLEKQKRDEEAAARKKAAEEKKQAALEAKRKTQAEAEAKRQQDLAQKEQERQQKAEQIKIEKQKRDEEAAAKKQAAEEKKQSALEAKNRARVEAEARRQEELNRREAERKAKAEQAKIEKERKQEECRIKKEKARLEKERKKEEATSR